Protein AF-A0A328PT20-F1 (afdb_monomer)

Solvent-accessible surface area (backbone atoms only — not comparable to full-atom values): 10442 Å² total; per-residue (Å²): 130,92,49,54,65,62,57,71,74,38,57,69,79,42,77,46,78,39,75,62,51,53,50,45,64,64,51,63,75,70,42,91,81,65,84,33,86,75,15,30,75,37,38,32,77,66,49,62,62,51,37,85,92,76,72,42,67,27,41,40,33,36,46,46,54,64,48,88,65,95,61,93,73,58,49,63,88,56,46,29,38,37,29,35,75,87,66,52,74,46,53,28,29,37,46,69,83,90,63,28,28,64,44,51,75,86,53,71,39,54,65,24,47,58,53,51,51,48,41,34,75,68,69,45,39,52,85,64,71,34,50,80,75,47,84,82,58,51,60,56,67,24,46,63,29,26,58,73,52,29,42,55,49,37,39,39,31,37,37,79,49,68,46,64,47,100,83,65,49,77,26,51,34,29,41,37,40,69,66,69,47,87,126

Radius of gyration: 16.91 Å; Cα contacts (8 Å, |Δi|>4): 337; chains: 1; bounding box: 42×35×52 Å

Structure (mmCIF, N/CA/C/O backbone):
data_AF-A0A328PT20-F1
#
_entry.id   AF-A0A328PT20-F1
#
loop_
_atom_site.group_PDB
_atom_site.id
_atom_site.type_symbol
_atom_site.label_atom_id
_atom_site.label_alt_id
_atom_site.label_comp_id
_atom_site.label_asym_id
_atom_site.label_entity_id
_atom_site.label_seq_id
_atom_site.pdbx_PDB_ins_code
_atom_site.Cartn_x
_atom_site.Cartn_y
_atom_site.Cartn_z
_atom_site.occupancy
_atom_site.B_iso_or_equiv
_atom_site.auth_seq_id
_atom_site.auth_comp_id
_atom_site.auth_asym_id
_atom_site.auth_atom_id
_atom_site.pdbx_PDB_model_num
ATOM 1 N N . MET A 1 1 ? -8.584 -12.814 19.812 1.00 73.81 1 MET A N 1
ATOM 2 C CA . MET A 1 1 ? -7.599 -12.057 19.007 1.00 73.81 1 MET A CA 1
ATOM 3 C C . MET A 1 1 ? -8.280 -11.790 17.682 1.00 73.81 1 MET A C 1
ATOM 5 O O . MET A 1 1 ? -8.924 -12.714 17.226 1.00 73.81 1 MET A O 1
ATOM 9 N N . LEU A 1 2 ? -8.223 -10.574 17.137 1.00 88.12 2 LEU A N 1
ATOM 10 C CA . LEU A 1 2 ? -8.849 -10.289 15.840 1.00 88.12 2 LEU A CA 1
ATOM 11 C C . LEU A 1 2 ? -8.072 -11.044 14.748 1.00 88.12 2 LEU A C 1
ATOM 13 O O . LEU A 1 2 ? -6.857 -10.833 14.663 1.00 88.12 2 LEU A O 1
ATOM 17 N N . THR A 1 3 ? -8.723 -11.933 13.999 1.00 94.69 3 THR A N 1
ATOM 18 C CA . THR A 1 3 ? -8.096 -12.689 12.897 1.00 94.69 3 THR A CA 1
ATOM 19 C C . THR A 1 3 ? -8.291 -11.992 11.547 1.00 94.69 3 THR A C 1
ATOM 21 O O . THR A 1 3 ? -8.911 -10.928 11.478 1.00 94.69 3 THR A O 1
ATOM 24 N N . VAL A 1 4 ? -7.713 -12.548 10.477 1.00 95.50 4 VAL A N 1
ATOM 25 C CA . VAL A 1 4 ? -7.958 -12.056 9.111 1.00 95.50 4 VAL A CA 1
ATOM 26 C C . VAL A 1 4 ? -9.390 -12.385 8.692 1.00 95.50 4 VAL A C 1
ATOM 28 O O . VAL A 1 4 ? -10.079 -11.506 8.191 1.00 95.50 4 VAL A O 1
ATOM 31 N N . GLU A 1 5 ? -9.882 -13.583 9.004 1.00 96.31 5 GLU A N 1
ATOM 32 C CA . GLU A 1 5 ? -11.254 -14.007 8.702 1.00 96.31 5 GLU A CA 1
ATOM 33 C C . GLU A 1 5 ? -12.281 -13.092 9.393 1.00 96.31 5 GLU A C 1
ATOM 35 O O . GLU A 1 5 ? -13.206 -12.592 8.754 1.00 96.31 5 GLU A O 1
ATOM 40 N N . ASP A 1 6 ? -12.050 -12.748 10.671 1.00 96.12 6 ASP A N 1
ATOM 41 C CA . ASP A 1 6 ? -12.874 -11.774 11.408 1.00 96.12 6 ASP A CA 1
ATOM 42 C C . A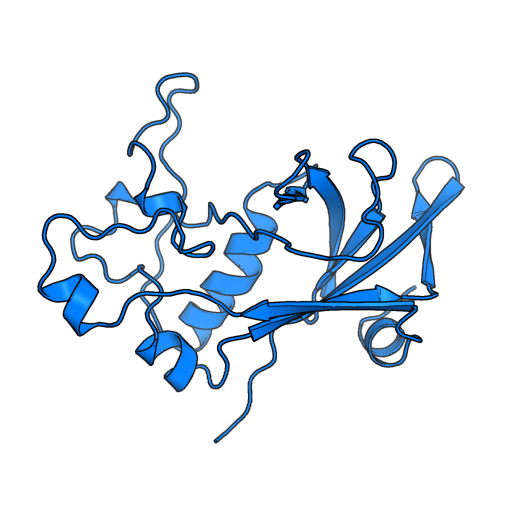SP A 1 6 ? -12.979 -10.422 10.680 1.00 96.12 6 ASP A C 1
ATOM 44 O O . ASP A 1 6 ? -13.977 -9.707 10.819 1.00 96.12 6 ASP A O 1
ATOM 48 N N . LEU A 1 7 ? -11.906 -10.022 9.989 1.00 97.38 7 LEU A N 1
ATOM 49 C CA . LEU A 1 7 ? -11.801 -8.759 9.269 1.00 97.38 7 LEU A CA 1
ATOM 50 C C . LEU A 1 7 ? -12.405 -8.841 7.876 1.00 97.38 7 LEU A C 1
ATOM 52 O O . LEU A 1 7 ? -13.010 -7.862 7.446 1.00 97.38 7 LEU A O 1
ATOM 56 N N . GLU A 1 8 ? -12.274 -9.968 7.186 1.00 95.94 8 GLU A N 1
ATOM 57 C CA . GLU A 1 8 ? -12.905 -10.232 5.893 1.00 95.94 8 GLU A CA 1
ATOM 58 C C . GLU A 1 8 ? -14.431 -10.230 6.022 1.00 95.94 8 GLU A C 1
ATOM 60 O O . GLU A 1 8 ? -15.099 -9.520 5.267 1.00 95.94 8 GLU A O 1
ATOM 65 N N . GLU A 1 9 ? -14.967 -10.878 7.058 1.00 96.62 9 GLU A N 1
ATOM 66 C CA . GLU A 1 9 ? -16.407 -10.949 7.348 1.00 96.62 9 GLU A CA 1
ATOM 67 C C . GLU A 1 9 ? -16.966 -9.685 8.024 1.00 96.62 9 GLU A C 1
ATOM 69 O O . GLU A 1 9 ? -18.182 -9.488 8.090 1.00 96.62 9 GLU A O 1
ATOM 74 N N . ALA A 1 10 ? -16.104 -8.800 8.538 1.00 97.56 10 ALA A N 1
ATOM 75 C CA . ALA A 1 10 ? -16.552 -7.573 9.188 1.00 97.56 10 ALA A CA 1
ATOM 76 C C . ALA A 1 10 ? -17.311 -6.650 8.225 1.00 97.56 10 ALA A C 1
ATOM 78 O O . ALA A 1 10 ? -16.889 -6.423 7.083 1.00 97.56 10 ALA A O 1
ATOM 79 N N . GLU A 1 11 ? -18.367 -6.030 8.755 1.00 97.88 11 GLU A N 1
ATOM 80 C CA . GLU A 1 11 ? -19.143 -4.990 8.083 1.00 97.88 11 GLU A CA 1
ATOM 81 C C . GLU A 1 11 ? -18.228 -3.872 7.567 1.00 97.88 11 GLU A C 1
ATOM 83 O O . GLU A 1 11 ? -17.395 -3.330 8.306 1.00 97.88 11 GLU A O 1
ATOM 88 N N . ALA A 1 12 ? -18.399 -3.527 6.291 1.00 97.31 12 ALA A N 1
ATOM 89 C CA . ALA A 1 12 ? -17.712 -2.417 5.654 1.00 97.31 12 ALA A CA 1
ATOM 90 C C . ALA A 1 12 ? -18.462 -1.112 5.944 1.00 97.31 12 ALA A C 1
ATOM 92 O O . ALA A 1 12 ? -19.479 -0.822 5.321 1.00 97.31 12 ALA A O 1
ATOM 93 N N . LEU A 1 13 ? -17.934 -0.300 6.859 1.00 97.00 13 LEU A N 1
ATOM 94 C CA . LEU A 1 13 ? -18.456 1.049 7.103 1.00 97.00 13 LEU A CA 1
ATOM 95 C C . LEU A 1 13 ? -18.085 2.012 5.967 1.00 97.00 13 LEU A C 1
ATOM 97 O O . LEU A 1 13 ? -18.760 3.012 5.746 1.00 97.00 13 LEU A O 1
ATOM 101 N N . GLN A 1 14 ? -16.976 1.728 5.285 1.00 95.75 14 GLN A N 1
ATOM 102 C CA . GLN A 1 14 ? -16.481 2.451 4.119 1.00 95.75 14 GLN A CA 1
ATOM 103 C C . GLN A 1 14 ? -15.517 1.539 3.358 1.00 95.75 14 GLN A C 1
ATOM 105 O O . GLN A 1 14 ? -14.698 0.858 3.979 1.00 95.75 14 GLN A O 1
ATOM 110 N N . THR A 1 15 ? -15.561 1.579 2.028 1.00 95.94 15 THR A N 1
ATOM 111 C CA . THR A 1 15 ? -14.573 0.920 1.168 1.00 95.94 15 THR A CA 1
ATOM 112 C C . THR A 1 15 ? -13.930 1.946 0.254 1.00 95.94 15 THR A C 1
ATOM 114 O O . THR A 1 15 ? -14.608 2.724 -0.410 1.00 95.94 15 THR A O 1
ATOM 117 N N . ILE A 1 16 ? -12.607 1.927 0.220 1.00 95.69 16 ILE A N 1
ATOM 118 C CA . ILE A 1 16 ? -11.784 2.734 -0.666 1.00 95.69 16 ILE A CA 1
ATOM 119 C C . ILE A 1 16 ? -11.186 1.790 -1.696 1.00 95.69 16 ILE A C 1
ATOM 121 O O . ILE A 1 16 ? -10.561 0.792 -1.336 1.00 95.69 16 ILE A O 1
ATOM 125 N N . VAL A 1 17 ? -11.375 2.128 -2.965 1.00 95.25 17 VAL A N 1
ATOM 126 C CA . VAL A 1 17 ? -10.829 1.393 -4.104 1.00 95.25 17 VAL A CA 1
ATOM 127 C C . VAL A 1 17 ? -9.652 2.187 -4.651 1.00 95.25 17 VAL A C 1
ATOM 129 O O . VAL A 1 17 ? -9.795 3.375 -4.941 1.00 95.25 17 VAL A O 1
ATOM 132 N N . LEU A 1 18 ? -8.491 1.548 -4.760 1.00 95.19 18 LEU A N 1
ATOM 133 C CA . LEU A 1 18 ? -7.244 2.148 -5.225 1.00 95.19 18 LEU A CA 1
ATOM 134 C C . LEU A 1 18 ? -6.754 1.415 -6.480 1.00 95.19 18 LEU A C 1
ATOM 136 O O . LEU A 1 18 ? -6.016 0.434 -6.357 1.00 95.19 18 LEU A O 1
ATOM 140 N N . PRO A 1 19 ? -7.141 1.884 -7.678 1.00 95.44 19 PRO A N 1
ATOM 141 C CA . PRO A 1 19 ? -6.560 1.399 -8.922 1.00 95.44 19 PRO A CA 1
ATOM 142 C C . PRO A 1 19 ? -5.061 1.717 -8.971 1.00 95.44 19 PRO A C 1
ATOM 144 O O . PRO A 1 19 ? -4.640 2.850 -8.711 1.00 95.44 19 PRO A O 1
ATOM 147 N N . LEU A 1 20 ? -4.245 0.728 -9.317 1.00 95.94 20 LEU A N 1
ATOM 148 C CA . LEU A 1 20 ? -2.798 0.851 -9.400 1.00 95.94 20 LEU A CA 1
ATOM 149 C C . LEU A 1 20 ? -2.400 1.389 -10.772 1.00 95.94 20 LEU A C 1
ATOM 151 O O . LEU A 1 20 ? -2.335 0.676 -11.768 1.00 95.94 20 LEU A O 1
ATOM 155 N N . ILE A 1 21 ? -2.077 2.678 -10.816 1.00 95.56 21 ILE A N 1
ATOM 156 C CA . ILE A 1 21 ? -1.577 3.313 -12.035 1.00 95.56 21 ILE A CA 1
ATOM 157 C C . ILE A 1 21 ? -0.100 2.948 -12.214 1.00 95.56 21 ILE A C 1
ATOM 159 O O . ILE A 1 21 ? 0.763 3.346 -11.424 1.00 95.56 21 ILE A O 1
ATOM 163 N N . VAL A 1 22 ? 0.203 2.197 -13.269 1.00 97.25 22 VAL A N 1
ATOM 164 C CA . VAL A 1 22 ? 1.550 1.709 -13.596 1.00 97.25 22 VAL A CA 1
ATOM 165 C C . VAL A 1 22 ? 1.826 1.815 -15.102 1.00 97.25 22 VAL A C 1
ATOM 167 O O . VAL A 1 22 ? 0.875 1.823 -15.893 1.00 97.25 22 VAL A O 1
ATOM 170 N N . PRO A 1 23 ? 3.102 1.938 -15.513 1.00 97.69 23 PRO A N 1
ATOM 171 C CA . PRO A 1 23 ? 3.471 1.947 -16.926 1.00 97.69 23 PRO A CA 1
ATOM 172 C C . PRO A 1 23 ? 3.308 0.566 -17.576 1.00 97.69 23 PRO A C 1
ATOM 174 O O . PRO A 1 23 ? 3.215 -0.444 -16.882 1.00 97.69 23 PRO A O 1
ATOM 177 N N . THR A 1 24 ? 3.337 0.500 -18.903 1.00 97.44 24 THR A N 1
ATOM 178 C CA . THR A 1 24 ? 3.551 -0.764 -19.632 1.00 97.44 24 THR A CA 1
ATOM 179 C C . THR A 1 24 ? 5.031 -1.149 -19.653 1.00 97.44 24 THR A C 1
ATOM 181 O O . THR A 1 24 ? 5.917 -0.310 -19.448 1.00 97.44 24 THR A O 1
ATOM 184 N N . VAL A 1 25 ? 5.329 -2.413 -19.960 1.00 96.56 25 VAL A N 1
ATOM 185 C CA . VAL A 1 25 ? 6.702 -2.867 -20.240 1.00 96.56 25 VAL A CA 1
ATOM 186 C C . VAL A 1 25 ? 7.309 -2.059 -21.389 1.00 96.56 25 VAL A C 1
ATOM 188 O O . VAL A 1 25 ? 8.459 -1.625 -21.300 1.00 96.56 25 VAL A O 1
ATOM 191 N N . GLU A 1 26 ? 6.539 -1.786 -22.444 1.00 96.56 26 GLU A N 1
ATOM 192 C CA . GLU A 1 26 ? 6.999 -0.975 -23.576 1.00 96.56 26 GLU A CA 1
ATOM 193 C C . GLU A 1 26 ? 7.402 0.443 -23.142 1.00 96.56 26 GLU A C 1
ATOM 195 O O . GLU A 1 26 ? 8.481 0.915 -23.510 1.00 96.56 26 GLU A O 1
ATOM 200 N N . GLU A 1 27 ? 6.595 1.113 -22.314 1.00 96.44 27 GLU A N 1
ATOM 201 C CA . GLU A 1 27 ? 6.912 2.442 -21.781 1.00 96.44 27 GLU A CA 1
ATOM 202 C C . GLU A 1 27 ? 8.204 2.418 -20.951 1.00 96.44 27 GLU A C 1
ATOM 204 O O . GLU A 1 27 ? 9.039 3.320 -21.076 1.00 96.44 27 GLU A O 1
ATOM 209 N N . VAL A 1 28 ? 8.417 1.370 -20.146 1.00 95.88 28 VAL A N 1
ATOM 210 C CA . VAL A 1 28 ? 9.652 1.185 -19.366 1.00 95.88 28 VAL A CA 1
ATOM 211 C C . VAL A 1 28 ? 10.877 1.004 -20.266 1.00 95.88 28 VAL A C 1
ATOM 213 O O . VAL A 1 28 ? 11.919 1.604 -19.990 1.00 95.88 28 VAL A O 1
ATOM 216 N N . LEU A 1 29 ? 10.767 0.225 -21.343 1.00 93.00 29 LEU A N 1
ATOM 217 C CA . LEU A 1 29 ? 11.889 -0.077 -22.238 1.00 93.00 29 LEU A CA 1
ATOM 218 C C . LEU A 1 29 ? 12.246 1.085 -23.174 1.00 93.00 29 LEU A C 1
ATOM 220 O O . LEU A 1 29 ? 13.420 1.297 -23.483 1.00 93.00 29 LEU A O 1
ATOM 224 N N . THR A 1 30 ? 11.249 1.841 -23.629 1.00 93.25 30 THR A N 1
ATOM 225 C CA . THR A 1 30 ? 11.422 2.860 -24.678 1.00 93.25 30 THR A CA 1
ATOM 226 C C . THR A 1 30 ? 11.636 4.269 -24.123 1.00 93.25 30 THR A C 1
ATOM 228 O O . THR A 1 30 ? 12.337 5.082 -24.735 1.00 93.25 30 THR A O 1
ATOM 231 N N . SER A 1 31 ? 11.090 4.578 -22.942 1.00 90.81 31 SER A N 1
ATOM 232 C CA . SER A 1 31 ? 11.141 5.931 -22.382 1.00 90.81 31 SER A CA 1
ATOM 233 C C . SER A 1 31 ? 12.377 6.147 -21.516 1.00 90.81 31 SER A C 1
ATOM 235 O O . SER A 1 31 ? 12.467 5.645 -20.392 1.00 90.81 31 SER A O 1
ATOM 237 N N . LYS A 1 32 ? 13.304 6.988 -21.998 1.00 83.12 32 LYS A N 1
ATOM 238 C CA . LYS A 1 32 ? 14.469 7.453 -21.217 1.00 83.12 32 LYS A CA 1
ATOM 239 C C . LYS A 1 32 ? 14.067 8.264 -19.979 1.00 83.12 32 LYS A C 1
ATOM 241 O O . LYS A 1 32 ? 14.705 8.135 -18.943 1.00 83.12 32 LYS A O 1
ATOM 246 N N . ASN A 1 33 ? 13.004 9.065 -20.095 1.00 86.31 33 ASN A N 1
ATOM 247 C CA . ASN A 1 33 ? 12.489 9.945 -19.041 1.00 86.31 33 ASN A CA 1
ATOM 248 C C . ASN A 1 33 ? 11.047 9.561 -18.684 1.00 86.31 33 ASN A C 1
ATOM 250 O O . ASN A 1 33 ? 10.125 10.349 -18.879 1.00 86.31 33 ASN A O 1
ATOM 254 N N . LEU A 1 34 ? 10.841 8.323 -18.232 1.00 91.50 34 LEU A N 1
ATOM 255 C CA . LEU A 1 34 ? 9.514 7.864 -17.826 1.00 91.50 34 LEU A CA 1
ATOM 256 C C . LEU A 1 34 ? 9.044 8.626 -16.577 1.00 91.50 34 LEU A C 1
ATOM 258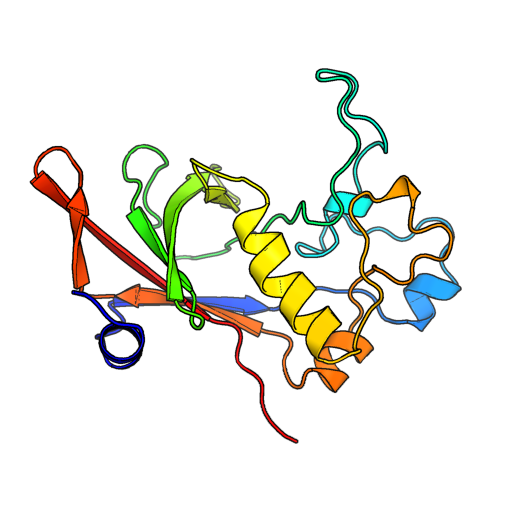 O O . LEU A 1 34 ? 9.705 8.578 -15.539 1.00 91.50 34 LEU A O 1
ATOM 262 N N . ASP A 1 35 ? 7.897 9.297 -16.668 1.00 91.00 35 ASP A N 1
ATOM 263 C CA . ASP A 1 35 ? 7.274 9.954 -15.520 1.00 91.00 35 ASP A CA 1
ATOM 264 C C . ASP A 1 35 ? 6.518 8.930 -14.662 1.00 91.00 35 ASP A C 1
ATOM 266 O O . ASP A 1 35 ? 5.464 8.423 -15.040 1.00 91.00 35 ASP A O 1
ATOM 270 N N . LEU A 1 36 ? 7.059 8.646 -13.478 1.00 93.38 36 LEU A N 1
ATOM 271 C CA . LEU A 1 36 ? 6.469 7.746 -12.485 1.00 93.38 36 LEU A CA 1
ATOM 272 C C . LEU A 1 36 ? 5.857 8.511 -11.304 1.00 93.38 36 LEU A C 1
ATOM 274 O O . LEU A 1 36 ? 5.564 7.925 -10.263 1.00 93.38 36 LEU A O 1
ATOM 278 N N . SER A 1 37 ? 5.660 9.828 -11.424 1.00 86.38 37 SER A N 1
ATOM 279 C CA . SER A 1 37 ? 5.144 10.674 -10.338 1.00 86.38 37 SER A CA 1
ATOM 280 C C . SER A 1 37 ? 3.725 10.312 -9.889 1.00 86.38 37 SER A C 1
ATOM 282 O O . SER A 1 37 ? 3.363 10.581 -8.744 1.00 86.38 37 SER A O 1
ATOM 284 N N . LYS A 1 38 ? 2.943 9.684 -10.775 1.00 87.56 38 LYS A N 1
ATOM 285 C CA . LYS A 1 38 ? 1.576 9.204 -10.517 1.00 87.56 38 LYS A CA 1
ATOM 286 C C . LYS A 1 38 ? 1.495 7.709 -10.211 1.00 87.56 38 LYS A C 1
ATOM 288 O O . LYS A 1 38 ? 0.403 7.205 -9.978 1.00 87.56 38 LYS A O 1
ATOM 293 N N . SER A 1 39 ? 2.621 6.999 -10.258 1.00 94.62 39 SER A N 1
ATOM 294 C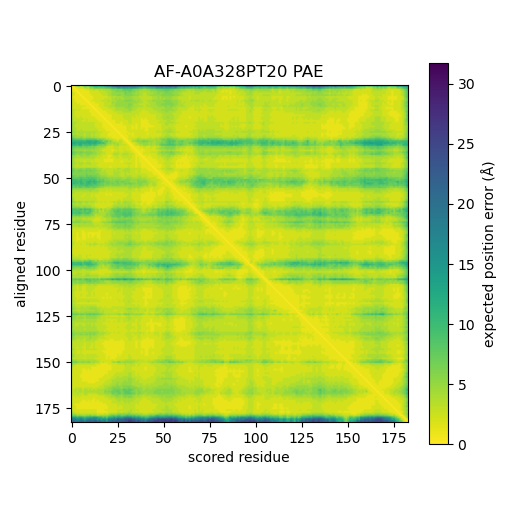 CA . SER A 1 39 ? 2.646 5.564 -10.013 1.00 94.62 39 SER A CA 1
ATOM 295 C C . SER A 1 39 ? 3.004 5.292 -8.559 1.00 94.62 39 SER A C 1
ATOM 297 O O . SER A 1 39 ? 4.174 5.283 -8.176 1.00 94.62 39 SER A O 1
ATOM 299 N N . ASP A 1 40 ? 1.978 5.079 -7.737 1.00 95.12 40 ASP A N 1
ATOM 300 C CA . ASP A 1 40 ? 2.118 4.949 -6.285 1.00 95.12 40 ASP A CA 1
ATOM 301 C C . ASP A 1 40 ? 3.090 3.827 -5.879 1.00 95.12 40 ASP A C 1
ATOM 303 O O . ASP A 1 40 ? 3.879 4.004 -4.946 1.00 95.12 40 ASP A O 1
ATOM 307 N N . LEU A 1 41 ? 3.092 2.697 -6.601 1.00 96.88 41 LEU A N 1
ATOM 308 C CA . LEU A 1 41 ? 4.005 1.571 -6.349 1.00 96.88 41 LEU A CA 1
ATOM 309 C C . LEU A 1 41 ? 5.435 1.823 -6.838 1.00 96.88 41 LEU A C 1
ATOM 311 O O . LEU A 1 41 ? 6.386 1.236 -6.317 1.00 96.88 41 LEU A O 1
ATOM 315 N N . ASN A 1 42 ? 5.602 2.714 -7.813 1.00 97.62 42 ASN A N 1
ATOM 316 C CA . ASN A 1 42 ? 6.894 3.059 -8.398 1.00 97.62 42 ASN A CA 1
ATOM 317 C C . ASN A 1 42 ? 7.443 4.395 -7.879 1.00 97.62 42 ASN A C 1
ATOM 319 O O . ASN A 1 42 ? 8.447 4.893 -8.386 1.00 97.62 42 ASN A O 1
ATOM 323 N N . ALA A 1 43 ? 6.839 4.959 -6.829 1.00 95.00 43 ALA A N 1
ATOM 324 C CA . ALA A 1 43 ? 7.226 6.245 -6.259 1.00 95.00 43 ALA A CA 1
ATOM 325 C C . ALA A 1 43 ? 8.703 6.314 -5.815 1.00 95.00 43 ALA A C 1
ATOM 327 O O . ALA A 1 43 ? 9.270 7.407 -5.744 1.00 95.00 43 ALA A O 1
ATOM 328 N N . CYS A 1 44 ? 9.333 5.170 -5.530 1.00 95.25 44 CYS A N 1
ATOM 329 C CA . CYS A 1 44 ? 10.760 5.056 -5.238 1.00 95.25 44 CYS A CA 1
ATOM 330 C C . CYS A 1 44 ? 11.658 5.504 -6.403 1.00 95.25 44 CYS A C 1
ATOM 332 O O . CYS A 1 44 ? 12.719 6.066 -6.153 1.00 95.25 44 CYS A O 1
ATOM 334 N N . TYR A 1 45 ? 11.236 5.307 -7.655 1.00 95.12 45 TYR A N 1
ATOM 335 C CA . TYR A 1 45 ? 12.015 5.662 -8.848 1.00 95.12 45 TYR A CA 1
ATOM 336 C C . TYR A 1 45 ? 11.942 7.157 -9.196 1.00 95.12 45 TYR A C 1
ATOM 338 O O . TYR A 1 45 ? 12.764 7.654 -9.959 1.00 95.12 45 TYR A O 1
ATOM 346 N N . SER A 1 46 ? 10.995 7.889 -8.605 1.00 92.12 46 SER A N 1
ATOM 347 C CA . SER A 1 46 ? 10.811 9.335 -8.805 1.00 92.12 46 SER A CA 1
ATOM 348 C C . SER A 1 46 ? 11.611 10.192 -7.811 1.00 92.12 46 SER A C 1
ATOM 350 O O . SER A 1 46 ? 11.431 11.409 -7.752 1.00 92.12 46 SER A O 1
ATOM 352 N N . LYS A 1 47 ? 12.451 9.571 -6.974 1.00 90.88 47 LYS A N 1
ATOM 353 C CA . LYS A 1 47 ? 13.235 10.225 -5.917 1.00 90.88 47 LYS A CA 1
ATOM 354 C C . LYS A 1 47 ? 14.739 10.094 -6.195 1.00 90.88 47 LYS A C 1
ATOM 356 O O . LYS A 1 47 ? 15.149 9.150 -6.868 1.00 90.88 47 LYS A O 1
ATOM 361 N N . PRO A 1 48 ? 15.581 11.000 -5.660 1.00 92.62 48 PRO A N 1
ATOM 362 C CA . PRO A 1 48 ? 17.032 10.847 -5.731 1.00 92.62 48 PRO A CA 1
ATOM 363 C C . PRO A 1 48 ? 17.496 9.513 -5.132 1.00 92.62 48 PRO A C 1
ATOM 365 O O . PRO A 1 48 ? 16.977 9.096 -4.098 1.00 92.62 48 PRO A O 1
ATOM 368 N N . LEU A 1 49 ? 18.509 8.879 -5.739 1.00 93.88 49 LEU A N 1
ATOM 369 C CA . LEU A 1 49 ? 19.055 7.584 -5.292 1.00 93.88 49 LEU A CA 1
ATOM 370 C C . LEU A 1 49 ? 19.576 7.611 -3.851 1.00 93.88 49 LEU A C 1
ATOM 372 O O . LEU A 1 49 ? 19.558 6.593 -3.165 1.00 93.88 49 LEU A O 1
ATOM 376 N N . ILE A 1 50 ? 20.039 8.776 -3.404 1.00 94.38 50 ILE A N 1
ATOM 377 C CA . ILE A 1 50 ? 20.447 9.035 -2.030 1.00 94.38 50 ILE A CA 1
ATOM 378 C C . ILE A 1 50 ? 19.622 10.212 -1.533 1.00 94.38 50 ILE A C 1
ATOM 380 O O . ILE A 1 50 ? 19.584 11.278 -2.146 1.00 94.38 50 ILE A O 1
ATOM 384 N N . ASN A 1 51 ? 18.966 10.030 -0.394 1.00 89.81 51 ASN A N 1
ATOM 385 C CA . ASN A 1 51 ? 18.262 11.106 0.269 1.00 89.81 51 ASN A CA 1
ATOM 386 C C . ASN A 1 51 ? 19.277 12.090 0.869 1.00 89.81 51 ASN A C 1
ATOM 388 O O . ASN A 1 51 ? 19.865 11.812 1.912 1.00 89.81 51 ASN A O 1
ATOM 392 N N . GLU A 1 52 ? 19.429 13.260 0.250 1.00 90.19 52 GLU A N 1
ATOM 393 C CA . GLU A 1 52 ? 20.418 14.282 0.631 1.00 90.19 52 GLU A CA 1
ATOM 394 C C . GLU A 1 52 ? 20.367 14.684 2.114 1.00 90.19 52 GLU A C 1
ATOM 396 O O . GLU A 1 52 ? 21.391 14.990 2.714 1.00 90.19 52 GLU A O 1
ATOM 401 N N . LYS A 1 53 ? 19.181 14.655 2.737 1.00 89.31 53 LYS A N 1
ATOM 402 C CA . LYS A 1 53 ? 19.005 15.066 4.140 1.00 89.31 53 LYS A CA 1
ATOM 403 C C . LYS A 1 53 ? 19.428 13.999 5.141 1.00 89.31 53 LYS A C 1
ATOM 405 O O . LYS A 1 53 ? 19.762 14.328 6.272 1.00 89.31 53 LYS A O 1
ATOM 410 N N . THR A 1 54 ? 19.322 12.727 4.771 1.00 90.25 54 THR A N 1
ATOM 411 C CA . THR A 1 54 ? 19.537 11.602 5.698 1.00 90.25 54 THR A CA 1
ATOM 412 C C . THR A 1 54 ? 20.740 10.742 5.333 1.00 90.25 54 THR A C 1
ATOM 414 O O . THR A 1 54 ? 21.124 9.894 6.131 1.00 90.25 54 THR A O 1
ATOM 417 N N . GLY A 1 55 ? 21.302 10.918 4.133 1.00 93.56 55 GLY A N 1
ATOM 418 C CA . GLY A 1 55 ? 22.362 10.077 3.576 1.00 93.56 55 GLY A CA 1
ATOM 419 C C . GLY A 1 55 ? 21.920 8.650 3.239 1.00 93.56 55 GLY A C 1
ATOM 420 O O . GLY A 1 55 ? 22.751 7.834 2.859 1.00 93.56 55 GLY A O 1
ATOM 421 N N . LYS A 1 56 ? 20.631 8.319 3.392 1.00 93.50 56 LYS A N 1
ATOM 422 C CA . LYS A 1 56 ? 20.115 6.964 3.170 1.00 93.50 56 LYS A CA 1
ATOM 423 C C . LYS A 1 56 ? 19.824 6.717 1.698 1.00 93.50 56 LYS A C 1
ATOM 425 O O . LYS A 1 56 ? 19.268 7.584 1.023 1.00 93.50 56 LYS A O 1
ATOM 430 N N . GLU A 1 57 ? 20.136 5.512 1.242 1.00 96.12 57 GLU A N 1
ATOM 431 C CA . GLU A 1 57 ? 19.766 5.039 -0.088 1.00 96.12 57 GLU A CA 1
ATOM 432 C C . GLU A 1 57 ? 18.245 4.946 -0.247 1.00 96.12 57 GLU A C 1
ATOM 434 O O . GLU A 1 57 ? 17.495 4.674 0.701 1.00 96.12 57 GLU A O 1
ATOM 439 N N . GLN A 1 58 ? 17.785 5.189 -1.470 1.00 95.94 58 GLN A N 1
ATOM 440 C CA . GLN A 1 58 ? 16.379 5.141 -1.821 1.00 95.94 58 GLN A CA 1
ATOM 441 C C . GLN A 1 58 ? 15.903 3.688 -1.848 1.00 95.94 58 GLN A C 1
ATOM 443 O O . GLN A 1 58 ? 16.200 2.925 -2.767 1.00 95.94 58 GLN A O 1
ATOM 448 N N . SER A 1 59 ? 15.140 3.318 -0.821 1.00 97.00 59 SER A N 1
ATOM 449 C CA . SER A 1 59 ? 14.513 2.001 -0.703 1.00 97.00 59 SER A CA 1
ATOM 450 C C . SER A 1 59 ? 13.607 1.722 -1.899 1.00 97.00 59 SER A C 1
ATOM 452 O O . SER A 1 59 ? 12.765 2.556 -2.246 1.00 97.00 59 SER A O 1
ATOM 454 N N . TRP A 1 60 ? 13.709 0.517 -2.458 1.00 97.62 60 TRP A N 1
ATOM 455 C CA . TRP A 1 60 ? 12.798 0.038 -3.500 1.00 97.62 60 TRP A CA 1
ATOM 456 C C . TRP A 1 60 ? 11.366 -0.164 -2.974 1.00 97.62 60 TRP A C 1
ATOM 458 O O . TRP A 1 60 ? 10.396 0.070 -3.689 1.00 97.62 60 TRP A O 1
ATOM 468 N N . TYR A 1 61 ? 11.206 -0.486 -1.687 1.00 97.56 61 TYR A N 1
ATOM 469 C CA . TYR A 1 61 ? 9.898 -0.600 -1.019 1.00 97.56 61 TYR A CA 1
ATOM 470 C C . TYR A 1 61 ? 9.225 0.742 -0.671 1.00 97.56 61 TYR A C 1
ATOM 472 O O . TYR A 1 61 ? 8.222 0.760 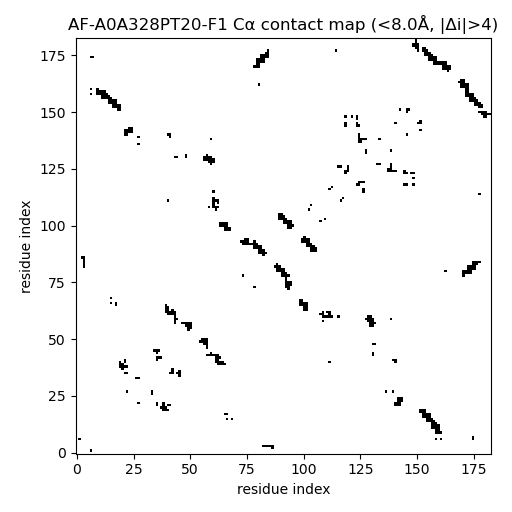0.038 1.00 97.56 61 TYR A O 1
ATOM 480 N N . ASP A 1 62 ? 9.782 1.881 -1.089 1.00 95.31 62 ASP A N 1
ATOM 481 C CA . ASP A 1 62 ? 9.170 3.188 -0.829 1.00 95.31 62 ASP A CA 1
ATOM 482 C C . ASP A 1 62 ? 8.031 3.452 -1.826 1.00 95.31 62 ASP A C 1
ATOM 484 O O . ASP A 1 62 ? 8.258 3.847 -2.970 1.00 95.31 62 ASP A O 1
ATOM 488 N N . VAL A 1 63 ? 6.802 3.215 -1.372 1.00 95.88 63 VAL A N 1
ATOM 489 C CA . VAL A 1 63 ? 5.558 3.420 -2.125 1.00 95.88 63 VAL A CA 1
ATOM 490 C C . VAL A 1 63 ? 4.768 4.593 -1.544 1.00 95.88 63 VAL A C 1
ATOM 492 O O . VAL A 1 63 ? 4.973 4.995 -0.397 1.00 95.88 63 VAL A O 1
ATOM 495 N N . GLN A 1 64 ? 3.846 5.158 -2.317 1.00 94.12 64 GLN A N 1
ATOM 496 C CA . GLN A 1 64 ? 3.006 6.273 -1.877 1.00 94.12 64 GLN A CA 1
ATOM 497 C C . GLN A 1 64 ? 1.541 6.023 -2.211 1.00 94.12 64 GLN A C 1
ATOM 499 O O . GLN A 1 64 ? 1.025 6.690 -3.089 1.00 94.12 64 GLN A O 1
ATOM 504 N N . LEU A 1 65 ? 0.863 5.116 -1.499 1.00 94.69 65 LEU A N 1
ATOM 505 C CA . LEU A 1 65 ? -0.567 4.877 -1.730 1.00 94.69 65 LEU A CA 1
ATOM 506 C C . LEU A 1 65 ? -1.379 6.153 -1.485 1.00 94.69 65 LEU A C 1
ATOM 508 O O . LEU A 1 65 ? -1.576 6.589 -0.341 1.00 94.69 65 LEU A O 1
ATOM 512 N N . THR A 1 66 ? -1.811 6.754 -2.583 1.00 92.69 66 THR A N 1
ATOM 513 C CA . THR A 1 66 ? -2.587 7.974 -2.641 1.00 92.69 66 THR A CA 1
ATOM 514 C C . THR A 1 66 ? -4.055 7.602 -2.605 1.00 92.69 66 THR A C 1
ATOM 516 O O . THR A 1 66 ? -4.538 6.803 -3.394 1.00 92.69 66 THR A O 1
ATOM 519 N N . VAL A 1 67 ? -4.773 8.192 -1.662 1.00 90.31 67 VAL A N 1
ATOM 520 C CA . VAL A 1 67 ? -6.181 7.923 -1.429 1.00 90.31 67 VAL A CA 1
ATOM 521 C C . VAL A 1 67 ? -6.988 9.137 -1.845 1.00 90.31 67 VAL A C 1
ATOM 523 O O . VAL A 1 67 ? -6.863 10.211 -1.246 1.00 90.31 67 VAL A O 1
ATOM 526 N N . ASP A 1 68 ? -7.829 8.937 -2.853 1.00 82.88 68 ASP A N 1
ATOM 527 C CA . ASP A 1 68 ? -8.877 9.871 -3.239 1.00 82.88 68 ASP A CA 1
ATOM 528 C C . ASP A 1 68 ? -10.224 9.316 -2.764 1.00 82.88 68 ASP A C 1
ATOM 530 O O . ASP A 1 68 ? -10.754 8.350 -3.307 1.00 82.88 68 ASP A O 1
ATOM 534 N N . SER A 1 69 ? -10.740 9.883 -1.676 1.00 83.06 69 SER A N 1
ATOM 535 C CA . SER A 1 69 ? -12.019 9.501 -1.080 1.00 83.06 69 SER A CA 1
ATOM 536 C C . SER A 1 69 ? -12.849 10.755 -0.878 1.00 83.06 69 SER A C 1
ATOM 538 O O . SER A 1 69 ? -12.375 11.733 -0.296 1.00 83.06 69 SER A O 1
ATOM 540 N N . LYS A 1 70 ? -14.108 10.706 -1.322 1.00 82.62 70 LYS A N 1
ATOM 541 C CA . LYS A 1 70 ? -15.097 11.758 -1.044 1.00 82.62 70 LYS A CA 1
ATOM 542 C C . LYS A 1 70 ? -15.585 11.710 0.403 1.00 82.62 70 LYS A C 1
ATOM 544 O O . LYS A 1 70 ? -15.976 12.739 0.948 1.00 82.62 70 LYS A O 1
ATOM 549 N N . ASP A 1 71 ? -15.528 10.531 1.013 1.00 86.38 71 ASP A N 1
ATOM 550 C CA . ASP A 1 71 ? -15.901 10.324 2.405 1.00 86.38 71 ASP A CA 1
ATOM 551 C C . ASP A 1 71 ? -14.805 10.803 3.355 1.00 86.38 71 ASP A C 1
ATOM 553 O O . ASP A 1 71 ? -13.627 10.918 2.996 1.00 86.38 71 ASP A O 1
ATOM 557 N N . TYR A 1 72 ? -15.202 11.044 4.603 1.00 88.44 72 TYR A N 1
ATOM 558 C CA . TYR A 1 72 ? -14.298 11.456 5.665 1.00 88.44 72 TYR A CA 1
ATOM 559 C C . TYR A 1 72 ? -13.159 10.444 5.865 1.00 88.44 72 TYR A C 1
ATOM 561 O O . TYR A 1 72 ? -13.387 9.253 6.064 1.00 88.44 72 TYR A O 1
ATOM 569 N N . LEU A 1 73 ? -11.924 10.951 5.898 1.00 92.56 73 LEU A N 1
ATOM 570 C CA . LEU A 1 73 ? -10.740 10.187 6.282 1.00 92.56 73 LEU A CA 1
ATOM 571 C C . LEU A 1 73 ? -10.157 10.744 7.584 1.00 92.56 73 LEU A C 1
ATOM 573 O O . LEU A 1 73 ? -9.944 11.963 7.667 1.00 92.56 73 LEU A O 1
ATOM 577 N N . PRO A 1 74 ? -9.841 9.880 8.571 1.00 92.25 74 PRO A N 1
ATOM 578 C CA . PRO A 1 74 ? -9.317 10.321 9.854 1.00 92.25 74 PRO A CA 1
ATOM 579 C C . PRO A 1 74 ? -8.019 11.109 9.696 1.00 92.25 74 PRO A C 1
ATOM 581 O O . PRO A 1 74 ? -7.187 10.850 8.818 1.00 92.25 74 PRO A O 1
ATOM 584 N N . SER A 1 75 ? -7.841 12.108 10.558 1.00 90.25 75 SER A N 1
ATOM 585 C CA . SER A 1 75 ? -6.615 12.897 10.576 1.00 90.25 75 SER A CA 1
ATOM 586 C C . SER A 1 75 ? -5.433 12.079 11.106 1.00 90.25 75 SER A C 1
ATOM 588 O O . SER A 1 75 ? -5.591 11.035 11.732 1.00 90.25 75 SER A O 1
ATOM 590 N N . ARG A 1 76 ? -4.207 12.597 10.957 1.00 92.50 76 ARG A N 1
ATOM 591 C CA . ARG A 1 76 ? -3.010 11.957 11.532 1.00 92.50 76 ARG A CA 1
ATOM 592 C C . ARG A 1 76 ? -3.099 11.714 13.049 1.00 92.50 76 ARG A C 1
ATOM 594 O O . ARG A 1 76 ? -2.448 10.802 13.549 1.00 92.50 76 ARG A O 1
ATOM 601 N N . LYS A 1 77 ? -3.858 12.539 13.782 1.00 92.00 77 LYS A N 1
ATOM 602 C CA . LYS A 1 77 ? -4.054 12.388 15.236 1.00 92.00 77 LYS A CA 1
ATOM 603 C C . LYS A 1 77 ? -4.991 11.224 15.570 1.00 92.00 77 LYS A C 1
ATOM 605 O O . LYS A 1 77 ? -4.853 10.615 16.625 1.00 92.00 77 LYS A O 1
ATOM 610 N N . GLU A 1 78 ? -5.896 10.905 14.654 1.00 94.00 78 GLU A N 1
ATOM 611 C CA . GLU A 1 78 ? -6.854 9.801 14.723 1.00 94.00 78 GLU A CA 1
ATOM 612 C C . GLU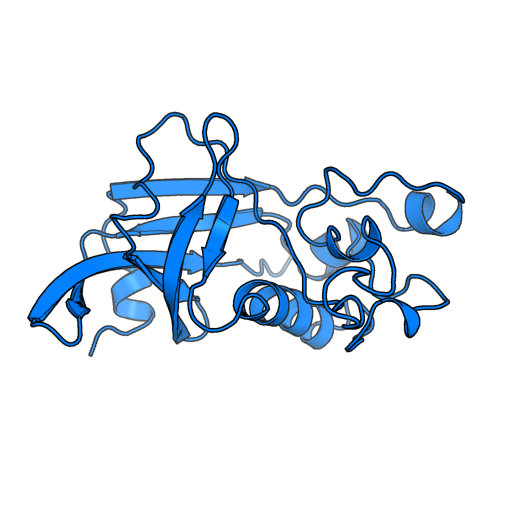 A 1 78 ? -6.266 8.578 14.016 1.00 94.00 78 GLU A C 1
ATOM 614 O O . GLU A 1 78 ? -6.842 8.017 13.087 1.00 94.00 78 GLU A O 1
ATOM 619 N N . TRP A 1 79 ? -5.056 8.195 14.423 1.00 97.38 79 TRP A N 1
ATOM 620 C CA . TRP A 1 79 ? -4.422 6.992 13.904 1.00 97.38 79 TRP A CA 1
ATOM 621 C C . TRP A 1 79 ? -5.276 5.754 14.213 1.00 97.38 79 TRP A C 1
ATOM 623 O O . TRP A 1 79 ? -6.007 5.707 15.208 1.00 97.38 79 TRP A O 1
ATOM 633 N N . PHE A 1 80 ? -5.140 4.742 13.367 1.00 97.62 80 PHE A N 1
ATOM 634 C CA . PHE A 1 80 ? -5.892 3.493 13.428 1.00 97.62 80 PHE A CA 1
ATOM 635 C C . PHE A 1 80 ? -4.960 2.296 13.210 1.00 97.62 80 PHE A C 1
ATOM 637 O O . PHE A 1 80 ? -3.803 2.459 12.808 1.00 97.62 80 PHE A O 1
ATOM 644 N N . TYR A 1 81 ? -5.445 1.090 13.493 1.00 97.81 81 TYR A N 1
ATOM 645 C CA . TYR A 1 81 ? -4.735 -0.128 13.117 1.00 97.81 81 TYR A CA 1
ATOM 646 C C . TYR A 1 81 ? -5.062 -0.483 11.672 1.00 97.81 81 TYR A C 1
ATOM 648 O O . TYR A 1 81 ? -6.230 -0.539 11.309 1.00 97.81 81 TYR A O 1
ATOM 656 N N . MET A 1 82 ? -4.041 -0.742 10.864 1.00 97.69 82 MET A N 1
ATOM 657 C CA . MET A 1 82 ? -4.190 -1.324 9.537 1.00 97.69 82 MET A CA 1
ATOM 658 C C . MET A 1 82 ? -3.787 -2.791 9.599 1.00 97.69 82 MET A C 1
ATOM 660 O O . MET A 1 82 ? -2.693 -3.104 10.075 1.00 97.69 82 MET A O 1
ATOM 664 N N . ALA A 1 83 ? -4.670 -3.660 9.129 1.00 97.69 83 ALA A N 1
ATOM 665 C CA . ALA A 1 83 ? -4.449 -5.087 8.997 1.00 97.69 83 ALA A CA 1
ATOM 666 C C . ALA A 1 83 ? -4.347 -5.465 7.517 1.00 97.69 83 ALA A C 1
ATOM 668 O O . ALA A 1 83 ? -5.188 -5.028 6.735 1.00 97.69 83 ALA A O 1
ATOM 669 N N . THR A 1 84 ? -3.349 -6.255 7.131 1.00 96.88 84 THR A N 1
ATOM 670 C CA . THR A 1 84 ? -3.256 -6.813 5.775 1.00 96.88 84 THR A CA 1
ATOM 671 C C . THR A 1 84 ? -3.949 -8.171 5.696 1.00 96.88 84 THR A C 1
ATOM 673 O O . THR A 1 84 ? -4.011 -8.904 6.683 1.00 96.88 84 THR A O 1
ATOM 676 N N . ASP A 1 85 ? -4.404 -8.539 4.504 1.00 95.31 85 ASP A N 1
ATOM 677 C CA . ASP A 1 85 ? -4.907 -9.881 4.151 1.00 95.31 85 ASP A CA 1
ATOM 678 C C . ASP A 1 85 ? -3.940 -11.044 4.447 1.00 95.31 85 ASP A C 1
ATOM 680 O O . ASP A 1 85 ? -4.366 -12.182 4.588 1.00 95.31 85 ASP A O 1
ATOM 684 N N . ASN A 1 86 ? -2.640 -10.785 4.607 1.00 92.81 86 ASN A N 1
ATOM 685 C CA . ASN A 1 86 ? -1.660 -11.785 5.049 1.00 92.81 86 ASN A CA 1
ATOM 686 C C . ASN A 1 86 ? -1.272 -11.668 6.537 1.00 92.81 86 ASN A C 1
ATOM 688 O O . ASN A 1 86 ? -0.255 -12.223 6.956 1.00 92.81 86 ASN A O 1
ATOM 692 N N . GLY A 1 87 ? -2.061 -10.943 7.335 1.00 93.38 87 GLY A N 1
ATOM 693 C CA . GLY A 1 87 ? -1.997 -10.972 8.797 1.00 93.38 87 GLY A CA 1
ATOM 694 C C . GLY A 1 87 ? -1.047 -9.975 9.465 1.00 93.38 87 GLY A C 1
ATOM 695 O O . GLY A 1 87 ? -0.887 -10.027 10.687 1.00 93.38 87 GLY A O 1
ATOM 696 N N . TYR A 1 88 ? -0.428 -9.040 8.734 1.00 94.31 88 TYR A N 1
ATOM 697 C CA . TYR A 1 88 ? 0.303 -7.946 9.382 1.00 94.31 88 TYR A CA 1
ATOM 698 C C . TYR A 1 88 ? -0.665 -6.968 10.034 1.00 94.31 88 TYR A C 1
ATOM 700 O O . TYR A 1 88 ? -1.712 -6.660 9.481 1.00 94.31 88 TYR A O 1
ATOM 708 N N . LEU A 1 89 ? -0.277 -6.424 11.188 1.00 95.56 89 LEU A N 1
ATOM 709 C CA . LEU A 1 89 ? -1.032 -5.403 11.907 1.00 95.56 89 LEU A CA 1
ATOM 710 C C . LEU A 1 89 ? -0.088 -4.282 12.350 1.00 95.56 89 LEU A C 1
ATOM 712 O O . LEU A 1 89 ? 0.862 -4.529 13.091 1.00 95.56 89 LEU A O 1
ATOM 716 N N . PHE A 1 90 ? -0.356 -3.047 11.933 1.00 95.88 90 PHE A N 1
ATOM 717 C CA . PHE A 1 90 ? 0.504 -1.892 12.218 1.00 95.88 90 PHE A CA 1
ATOM 718 C C . PHE A 1 90 ? -0.305 -0.610 12.410 1.00 95.88 90 PHE A C 1
ATOM 720 O O . PHE A 1 90 ? -1.482 -0.548 12.051 1.00 95.88 90 PHE A O 1
ATOM 727 N N . LYS A 1 91 ? 0.300 0.431 12.998 1.00 97.12 91 LYS A N 1
ATOM 728 C CA . LYS A 1 91 ? -0.377 1.722 13.145 1.00 97.12 91 LYS A CA 1
ATOM 729 C C . LYS A 1 91 ? -0.254 2.509 11.854 1.00 97.12 91 LYS A C 1
ATOM 731 O O . LYS A 1 91 ? 0.838 2.698 11.310 1.00 97.12 91 LYS A O 1
ATOM 736 N N . ALA A 1 92 ? -1.380 3.032 11.401 1.00 97.31 92 ALA A N 1
ATOM 737 C CA . ALA A 1 92 ? -1.468 3.813 10.187 1.00 97.31 92 ALA A CA 1
ATOM 738 C C . ALA A 1 92 ? -2.252 5.107 10.402 1.00 97.31 92 ALA A C 1
ATOM 740 O O . ALA A 1 92 ? -2.946 5.312 11.400 1.00 97.31 92 ALA A O 1
ATOM 741 N N . CYS A 1 93 ? -2.091 6.019 9.455 1.00 96.88 93 CYS A N 1
ATOM 742 C CA . CYS A 1 93 ? -2.862 7.242 9.373 1.00 96.88 93 CYS A CA 1
ATOM 743 C C . CYS A 1 93 ? -2.920 7.747 7.934 1.00 96.88 93 CYS A C 1
ATOM 745 O O . CYS A 1 93 ? -2.059 7.425 7.111 1.00 96.88 93 CYS A O 1
ATOM 747 N N . PHE A 1 94 ? -3.889 8.617 7.663 1.00 95.44 94 PHE A N 1
ATOM 748 C CA . PHE A 1 94 ? -3.888 9.414 6.447 1.00 95.44 94 PHE A CA 1
ATOM 749 C C . PHE A 1 94 ? -3.165 10.742 6.679 1.00 95.44 94 PHE A C 1
ATOM 751 O O . PHE A 1 94 ? -3.406 11.462 7.654 1.00 95.44 94 PHE A O 1
ATOM 758 N N . VAL A 1 95 ? -2.272 11.094 5.756 1.00 93.06 95 VAL A N 1
ATOM 759 C CA . VAL A 1 95 ? -1.494 12.338 5.787 1.00 93.06 95 VAL A CA 1
ATOM 760 C C . VAL A 1 95 ? -1.783 13.153 4.535 1.00 93.06 95 VAL A C 1
ATOM 762 O O . VAL A 1 95 ? -1.886 12.609 3.444 1.00 93.06 95 VAL A O 1
ATOM 765 N N . GLY A 1 96 ? -1.896 14.471 4.686 1.00 89.00 96 GLY A N 1
ATOM 766 C CA . GLY A 1 96 ? -2.185 15.395 3.588 1.00 89.00 96 GLY A CA 1
ATOM 767 C C . GLY A 1 96 ? -3.485 16.166 3.801 1.00 89.00 96 GLY A C 1
ATOM 768 O O . GLY A 1 96 ? -4.232 15.909 4.750 1.00 89.00 96 GLY A O 1
ATOM 769 N N . LYS A 1 97 ? -3.727 17.166 2.948 1.00 80.00 97 LYS A N 1
ATOM 770 C CA . LYS A 1 97 ? -4.931 18.014 2.997 1.00 80.00 97 LYS A CA 1
ATOM 771 C C . LYS A 1 97 ? -5.925 17.610 1.912 1.00 80.00 97 LYS A C 1
ATOM 773 O O . LYS A 1 97 ? -6.905 16.959 2.239 1.00 80.00 97 LYS A O 1
ATOM 778 N N . LYS A 1 98 ? -5.641 17.986 0.657 1.00 78.50 98 LYS A N 1
ATOM 779 C CA . LYS A 1 98 ? -6.474 17.683 -0.520 1.00 78.50 98 LYS A CA 1
ATOM 780 C C . LYS A 1 98 ? -6.264 16.254 -1.014 1.00 78.50 98 LYS A C 1
ATOM 782 O O . LYS A 1 98 ? -7.217 15.520 -1.179 1.00 78.50 98 LYS A O 1
ATOM 787 N N . ILE A 1 99 ? -5.000 15.880 -1.189 1.00 83.06 99 ILE A N 1
ATOM 788 C CA . ILE A 1 99 ? -4.581 14.525 -1.537 1.00 83.06 99 ILE A CA 1
ATOM 789 C C . ILE A 1 99 ? -4.136 13.856 -0.243 1.00 83.06 99 ILE A C 1
ATOM 791 O O . ILE A 1 99 ? -3.261 14.391 0.454 1.00 83.06 99 ILE A O 1
ATOM 795 N N . LYS A 1 100 ? -4.763 12.734 0.106 1.00 90.44 100 LYS A N 1
ATOM 796 C CA . LYS A 1 100 ? -4.405 11.947 1.285 1.00 90.44 100 LYS A CA 1
ATOM 797 C C . LYS A 1 100 ? -3.476 10.819 0.865 1.00 90.44 100 LYS A C 1
ATOM 799 O O . LYS A 1 100 ? -3.621 10.260 -0.210 1.00 90.44 100 LYS A O 1
ATOM 804 N N . LYS A 1 101 ? -2.507 10.495 1.710 1.00 93.12 101 LYS A N 1
ATOM 805 C CA . LYS A 1 101 ? -1.609 9.351 1.538 1.00 93.12 101 LYS A CA 1
ATOM 806 C C . LYS A 1 101 ? -1.715 8.463 2.756 1.00 93.12 101 LYS A C 1
ATOM 808 O O . LYS A 1 101 ? -1.712 8.981 3.878 1.00 93.12 101 LYS A O 1
ATOM 813 N N . LEU A 1 102 ? -1.794 7.158 2.541 1.00 95.12 102 LEU A N 1
ATOM 814 C CA . LEU A 1 102 ? -1.682 6.197 3.626 1.00 95.12 102 LEU A CA 1
ATOM 815 C C . LEU A 1 102 ? -0.225 6.160 4.106 1.00 95.12 102 LEU A C 1
ATOM 817 O O . LEU A 1 102 ? 0.707 6.057 3.313 1.00 95.12 102 LEU A O 1
ATOM 821 N N . SER A 1 103 ? -0.026 6.287 5.413 1.00 94.12 103 SER A N 1
ATOM 822 C CA . SER A 1 103 ? 1.291 6.342 6.044 1.00 94.12 103 SER A CA 1
ATOM 823 C C . SER A 1 103 ? 1.291 5.506 7.315 1.00 94.12 103 SER A C 1
ATOM 825 O O . SER A 1 103 ? 0.278 5.417 8.005 1.00 94.12 103 SER A O 1
ATOM 827 N N . THR A 1 104 ? 2.449 4.960 7.669 1.00 94.25 104 THR A N 1
ATOM 828 C CA . THR A 1 104 ? 2.645 4.130 8.866 1.00 94.25 104 THR A CA 1
ATOM 829 C C . THR A 1 104 ? 3.538 4.835 9.884 1.00 94.25 104 THR A C 1
ATOM 831 O O . THR A 1 104 ? 4.240 5.796 9.542 1.00 94.25 104 THR A O 1
ATOM 834 N N . PHE A 1 105 ? 3.483 4.404 11.147 1.00 90.06 105 PHE A N 1
ATOM 835 C CA . PHE A 1 105 ? 4.307 4.979 12.217 1.00 90.06 105 PHE A CA 1
ATOM 836 C C . PHE A 1 105 ? 5.600 4.194 12.456 1.00 90.06 105 PHE A C 1
ATOM 838 O O . PHE A 1 105 ? 6.631 4.813 12.713 1.00 90.06 105 PHE A O 1
ATOM 845 N N . GLU A 1 106 ? 5.551 2.864 12.376 1.00 87.75 106 GLU A N 1
ATOM 846 C CA . GLU A 1 106 ? 6.654 1.974 12.752 1.00 87.75 106 GLU A CA 1
ATOM 847 C C . GLU A 1 106 ? 7.675 1.782 11.623 1.00 87.75 106 GLU A C 1
ATOM 849 O O . GLU A 1 106 ? 8.837 2.156 11.769 1.00 87.75 106 GLU A O 1
ATOM 854 N N . ASP A 1 107 ? 7.244 1.234 10.483 1.00 89.56 107 ASP A N 1
ATOM 855 C CA . ASP A 1 107 ? 8.090 1.039 9.302 1.00 89.56 107 ASP A CA 1
ATOM 856 C C . ASP A 1 107 ? 7.374 1.555 8.053 1.00 89.56 107 ASP A C 1
ATOM 858 O O . ASP A 1 107 ? 6.335 1.035 7.641 1.00 89.56 107 ASP A O 1
ATOM 862 N N . LYS A 1 108 ? 7.956 2.580 7.425 1.00 88.50 108 LYS A N 1
ATOM 863 C CA . LYS A 1 108 ? 7.432 3.196 6.196 1.00 88.50 108 LYS A CA 1
ATOM 864 C C . LYS A 1 108 ? 7.457 2.249 4.995 1.00 88.50 108 LYS A C 1
ATOM 866 O O . LYS A 1 108 ? 6.784 2.520 4.009 1.00 88.50 108 LYS A O 1
ATOM 871 N N . ARG A 1 109 ? 8.224 1.160 5.069 1.00 93.56 109 ARG A N 1
ATOM 872 C CA . ARG A 1 109 ? 8.368 0.165 4.003 1.00 93.56 109 ARG A CA 1
ATOM 873 C C . ARG A 1 109 ? 7.340 -0.951 4.095 1.00 93.56 109 ARG A C 1
ATOM 875 O O . ARG A 1 109 ? 7.209 -1.679 3.125 1.00 93.56 109 ARG A O 1
ATOM 882 N N . ILE A 1 110 ? 6.605 -1.098 5.203 1.00 95.69 110 ILE A N 1
ATOM 883 C CA . ILE A 1 110 ? 5.749 -2.277 5.428 1.00 95.69 110 ILE A CA 1
ATOM 884 C C . ILE A 1 110 ? 4.703 -2.475 4.322 1.00 95.69 110 ILE A C 1
ATOM 886 O O . ILE A 1 110 ? 4.509 -3.594 3.861 1.00 95.69 110 ILE A O 1
ATOM 890 N N . ILE A 1 111 ? 4.105 -1.387 3.824 1.00 95.81 111 ILE A N 1
ATOM 891 C CA . ILE A 1 111 ? 3.137 -1.428 2.718 1.00 95.81 111 ILE A CA 1
ATOM 892 C C . ILE A 1 111 ? 3.830 -1.840 1.415 1.00 95.81 111 ILE A C 1
ATOM 894 O O . ILE A 1 111 ? 3.353 -2.726 0.713 1.00 95.81 111 ILE A O 1
ATOM 898 N N . GLY A 1 112 ? 4.980 -1.238 1.100 1.00 96.94 112 GLY A N 1
ATOM 899 C CA . GLY A 1 112 ? 5.733 -1.596 -0.101 1.00 96.94 112 GLY A CA 1
ATOM 900 C C . GLY A 1 112 ? 6.268 -3.024 -0.054 1.00 96.94 112 GLY A C 1
ATOM 901 O O . GLY A 1 112 ? 6.223 -3.716 -1.062 1.00 96.94 112 GLY A O 1
ATOM 902 N N . MET A 1 113 ? 6.721 -3.496 1.109 1.00 96.62 113 MET A N 1
ATOM 903 C CA . MET A 1 113 ? 7.137 -4.882 1.328 1.00 96.62 113 MET A CA 1
ATOM 904 C C . MET A 1 113 ? 5.972 -5.845 1.134 1.00 96.62 113 MET A C 1
ATOM 906 O O . MET A 1 113 ? 6.150 -6.861 0.475 1.00 96.62 113 MET A O 1
ATOM 910 N N . TRP A 1 114 ? 4.796 -5.529 1.674 1.00 96.44 114 TRP A N 1
ATOM 911 C CA . TRP A 1 114 ? 3.598 -6.348 1.506 1.00 96.44 114 TRP A CA 1
ATOM 912 C C . TRP A 1 114 ? 3.226 -6.515 0.024 1.00 96.44 114 TRP A C 1
ATOM 914 O O . TRP A 1 114 ? 3.090 -7.645 -0.438 1.00 96.44 114 TRP A O 1
ATOM 924 N N . ILE A 1 115 ? 3.165 -5.420 -0.740 1.00 96.50 115 ILE A N 1
ATOM 925 C CA . ILE A 1 115 ? 2.757 -5.452 -2.155 1.00 96.50 115 ILE A CA 1
ATOM 926 C C . ILE A 1 115 ? 3.861 -6.039 -3.039 1.00 96.50 115 ILE A C 1
ATOM 928 O O . ILE A 1 115 ? 3.638 -6.976 -3.799 1.00 96.50 115 ILE A O 1
ATOM 932 N N . LYS A 1 116 ? 5.083 -5.507 -2.949 1.00 97.56 116 LYS A N 1
ATOM 933 C CA . LYS A 1 116 ? 6.148 -5.858 -3.891 1.00 97.56 116 LYS A CA 1
ATOM 934 C C . LYS A 1 116 ? 6.725 -7.249 -3.656 1.00 97.56 116 LYS A C 1
ATOM 936 O O . LYS A 1 116 ? 7.058 -7.919 -4.626 1.00 97.56 116 LYS A O 1
ATOM 941 N N . ASN A 1 117 ? 6.808 -7.721 -2.406 1.00 96.00 117 ASN A N 1
ATOM 942 C CA . ASN A 1 117 ? 7.205 -9.115 -2.174 1.00 96.00 117 ASN A CA 1
ATOM 943 C C . ASN A 1 117 ? 6.137 -10.089 -2.667 1.00 96.00 117 ASN A C 1
ATOM 945 O O . ASN A 1 117 ? 6.493 -11.190 -3.068 1.00 96.00 117 ASN A O 1
ATOM 949 N N . ARG A 1 118 ? 4.854 -9.699 -2.653 1.00 95.06 118 ARG A N 1
ATOM 950 C CA . ARG A 1 118 ? 3.791 -10.510 -3.247 1.00 95.06 118 ARG A CA 1
ATOM 951 C C . ARG A 1 118 ? 3.993 -10.641 -4.751 1.00 95.06 118 ARG A C 1
ATOM 953 O O . ARG A 1 118 ? 4.071 -11.759 -5.235 1.00 95.06 118 ARG A O 1
ATOM 960 N N . LEU A 1 119 ? 4.165 -9.528 -5.460 1.00 96.44 119 LEU A N 1
ATOM 961 C CA . LEU A 1 119 ? 4.435 -9.542 -6.902 1.00 96.44 119 LEU A CA 1
ATOM 962 C C . LEU A 1 119 ? 5.725 -10.311 -7.250 1.00 96.44 119 LEU A C 1
ATOM 964 O O . LEU A 1 119 ? 5.734 -11.094 -8.192 1.00 96.44 119 LEU A O 1
ATOM 968 N N . PHE A 1 120 ? 6.790 -10.156 -6.456 1.00 96.19 120 PHE A N 1
ATOM 969 C CA . PHE A 1 120 ? 8.017 -10.951 -6.601 1.00 96.19 120 PHE A CA 1
ATOM 970 C C . PHE A 1 120 ? 7.778 -12.453 -6.390 1.00 96.19 120 PHE A C 1
ATOM 972 O O . PHE A 1 120 ? 8.302 -13.264 -7.142 1.00 96.19 120 PHE A O 1
ATOM 979 N N . ALA A 1 121 ? 6.999 -12.839 -5.374 1.00 94.19 121 ALA A N 1
ATOM 980 C CA . ALA A 1 121 ? 6.691 -14.244 -5.096 1.00 94.19 121 ALA A CA 1
ATOM 981 C C . ALA A 1 121 ? 5.865 -14.902 -6.212 1.00 94.19 121 ALA A C 1
ATOM 983 O O . ALA A 1 121 ? 5.925 -16.116 -6.371 1.00 94.19 121 ALA A O 1
ATOM 984 N N . TRP A 1 122 ? 5.133 -14.096 -6.980 1.00 93.50 122 TRP A N 1
ATOM 985 C CA . TRP A 1 122 ? 4.459 -14.505 -8.208 1.00 93.50 122 TRP A CA 1
ATOM 986 C C . TRP A 1 122 ? 5.364 -14.466 -9.440 1.00 93.50 122 TRP A C 1
ATOM 988 O O . TRP A 1 122 ? 4.869 -14.685 -10.529 1.00 93.50 122 TRP A O 1
ATOM 998 N N . GLU A 1 123 ? 6.661 -14.179 -9.298 1.00 94.38 123 GLU A N 1
ATOM 999 C CA . GLU A 1 123 ? 7.621 -14.040 -10.405 1.00 94.38 123 GLU A CA 1
ATOM 1000 C C . GLU A 1 123 ? 7.260 -12.923 -11.406 1.00 94.38 123 GLU A C 1
ATOM 1002 O O . GLU A 1 123 ? 7.758 -12.890 -12.528 1.00 94.38 123 GLU A O 1
ATOM 1007 N N . ALA A 1 124 ? 6.422 -11.963 -10.996 1.00 93.31 124 ALA A N 1
ATOM 1008 C CA . ALA A 1 124 ? 5.973 -10.864 -11.851 1.00 93.31 124 ALA A CA 1
ATOM 1009 C C . ALA A 1 124 ? 7.012 -9.733 -11.993 1.00 93.31 124 ALA A C 1
ATOM 1011 O O . ALA A 1 124 ? 6.864 -8.858 -12.844 1.00 93.31 124 ALA A O 1
ATOM 1012 N N . LEU A 1 125 ? 8.032 -9.699 -11.127 1.00 93.31 125 LEU A N 1
ATOM 1013 C CA . LEU A 1 125 ? 9.069 -8.664 -11.097 1.00 93.31 125 LEU A CA 1
ATOM 1014 C C . LEU A 1 125 ? 10.343 -9.141 -10.393 1.00 93.31 125 LEU A C 1
ATOM 1016 O O . LEU A 1 125 ? 10.303 -10.093 -9.614 1.00 93.31 125 LEU A O 1
ATOM 1020 N N . ASP A 1 126 ? 11.449 -8.422 -10.600 1.00 95.88 126 ASP A N 1
ATOM 1021 C CA . ASP A 1 126 ? 12.697 -8.638 -9.863 1.00 95.88 126 ASP A CA 1
ATOM 1022 C C . ASP A 1 126 ? 12.699 -7.872 -8.530 1.00 95.88 126 ASP A C 1
ATOM 1024 O O . ASP A 1 126 ? 12.229 -6.734 -8.423 1.00 95.88 126 ASP A O 1
ATOM 1028 N N . LYS A 1 127 ? 13.282 -8.485 -7.496 1.00 96.75 127 LYS A N 1
ATOM 1029 C CA . LYS A 1 127 ? 13.389 -7.902 -6.154 1.00 96.75 127 LYS A CA 1
ATOM 1030 C C . LYS A 1 127 ? 14.703 -7.153 -5.959 1.00 96.75 127 LYS A C 1
ATOM 1032 O O . LYS A 1 127 ? 15.777 -7.672 -6.251 1.00 96.75 127 LYS A O 1
ATOM 1037 N N . PHE A 1 128 ? 14.609 -5.985 -5.325 1.00 97.69 128 PHE A N 1
ATOM 1038 C CA . PHE A 1 128 ? 15.755 -5.172 -4.919 1.00 97.69 128 PHE A CA 1
ATOM 1039 C C . PHE A 1 128 ? 15.556 -4.616 -3.508 1.00 97.69 128 PHE A C 1
ATOM 1041 O O . PHE A 1 128 ? 14.427 -4.419 -3.058 1.00 97.69 128 PHE A O 1
ATOM 1048 N N . ASP A 1 129 ? 16.649 -4.310 -2.815 1.00 96.81 129 ASP A N 1
ATOM 1049 C CA . ASP A 1 129 ? 16.580 -3.568 -1.552 1.00 96.81 129 ASP A CA 1
ATOM 1050 C C . ASP A 1 129 ? 16.571 -2.056 -1.816 1.00 96.81 129 ASP A C 1
ATOM 1052 O O . ASP A 1 129 ? 15.796 -1.302 -1.209 1.00 96.81 129 ASP A O 1
ATOM 1056 N N . PHE A 1 130 ? 17.377 -1.615 -2.785 1.00 97.75 130 PHE A N 1
ATOM 1057 C CA . PHE A 1 130 ? 17.566 -0.210 -3.137 1.00 97.75 130 PHE A CA 1
ATOM 1058 C C . PHE A 1 130 ? 17.441 0.020 -4.643 1.00 97.75 130 PHE A C 1
ATOM 1060 O O . PHE A 1 130 ? 17.825 -0.817 -5.456 1.00 97.75 130 PHE A O 1
ATOM 1067 N N . VAL A 1 131 ? 16.940 1.195 -5.027 1.00 96.50 131 VAL A N 1
ATOM 1068 C CA . VAL A 1 131 ? 16.676 1.540 -6.435 1.00 96.50 131 VAL A CA 1
ATOM 1069 C C . VAL A 1 131 ? 17.950 1.545 -7.288 1.00 96.50 131 VAL A C 1
ATOM 1071 O O . VAL A 1 131 ? 17.910 1.179 -8.457 1.00 96.50 131 VAL A O 1
ATOM 1074 N N . ASN A 1 132 ? 19.101 1.908 -6.719 1.00 96.06 132 ASN A N 1
ATOM 1075 C CA . ASN A 1 132 ? 20.384 1.923 -7.435 1.00 96.06 132 ASN A CA 1
ATOM 1076 C C . ASN A 1 132 ? 20.885 0.527 -7.864 1.00 96.06 132 ASN A C 1
ATOM 1078 O O . ASN A 1 132 ? 21.754 0.434 -8.736 1.00 96.06 132 ASN A O 1
ATOM 1082 N N . GLN A 1 133 ? 20.352 -0.547 -7.274 1.00 97.50 133 GLN A N 1
ATOM 1083 C CA . GLN A 1 133 ? 20.647 -1.927 -7.660 1.00 97.50 133 GLN A CA 1
ATOM 1084 C C . GLN A 1 133 ? 19.928 -2.307 -8.963 1.00 97.50 133 GLN A C 1
ATOM 1086 O O . GLN A 1 133 ? 20.439 -3.115 -9.741 1.00 97.50 133 GLN A O 1
ATOM 1091 N N . ASP A 1 134 ? 18.789 -1.673 -9.245 1.00 96.44 134 ASP A N 1
ATOM 1092 C CA . ASP A 1 134 ? 17.952 -1.951 -10.406 1.00 96.44 134 ASP A CA 1
ATOM 1093 C C . ASP A 1 134 ? 18.416 -1.185 -11.655 1.00 96.44 134 ASP A C 1
ATOM 1095 O O . ASP A 1 134 ? 17.767 -0.272 -12.170 1.00 96.44 134 ASP A O 1
ATOM 1099 N N . LYS A 1 135 ? 19.586 -1.569 -12.173 1.00 93.69 135 LYS A N 1
ATOM 1100 C CA . LYS A 1 135 ? 20.198 -0.921 -13.349 1.00 93.69 135 LYS A CA 1
ATOM 1101 C C . LYS A 1 135 ? 19.421 -1.142 -14.648 1.00 93.69 135 LYS A C 1
ATOM 1103 O O . LYS A 1 135 ? 19.664 -0.438 -15.625 1.00 93.69 135 LYS A O 1
ATOM 1108 N N . ARG A 1 136 ? 18.550 -2.153 -14.679 1.00 93.12 136 ARG A N 1
ATOM 1109 C CA . ARG A 1 136 ? 17.779 -2.565 -15.861 1.00 93.12 136 ARG A CA 1
ATOM 1110 C C . ARG A 1 136 ? 16.296 -2.226 -15.758 1.00 93.12 136 ARG A C 1
ATOM 1112 O O . ARG A 1 136 ? 15.583 -2.463 -16.724 1.00 93.12 136 ARG A O 1
ATOM 1119 N N . ARG A 1 137 ? 15.863 -1.615 -14.649 1.00 94.12 137 ARG A N 1
ATOM 1120 C CA . ARG A 1 137 ? 14.474 -1.214 -14.390 1.00 94.12 137 ARG A CA 1
ATOM 1121 C C . ARG A 1 137 ? 13.505 -2.404 -14.302 1.00 94.12 137 ARG A C 1
ATOM 1123 O O . ARG A 1 137 ? 12.326 -2.253 -14.601 1.00 94.12 137 ARG A O 1
ATOM 1130 N N . MET A 1 138 ? 14.006 -3.566 -13.881 1.00 95.38 138 MET A N 1
ATOM 1131 C CA . MET A 1 138 ? 13.252 -4.822 -13.761 1.00 95.38 138 MET A CA 1
ATOM 1132 C C . MET A 1 138 ? 12.378 -4.878 -12.501 1.00 95.38 138 MET A C 1
ATOM 1134 O O . MET A 1 138 ? 11.505 -5.732 -12.387 1.00 95.38 138 MET A O 1
ATOM 1138 N N . GLY A 1 139 ? 12.606 -3.976 -11.544 1.00 96.75 139 GLY A N 1
ATOM 1139 C CA . GLY A 1 139 ? 11.795 -3.844 -10.336 1.00 96.75 139 GLY A CA 1
ATOM 1140 C C . GLY A 1 139 ? 10.669 -2.812 -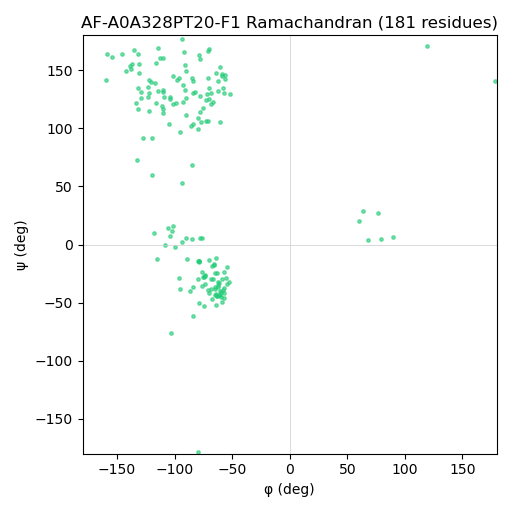10.463 1.00 96.75 139 GLY A C 1
ATOM 1141 O O . GLY A 1 139 ? 9.987 -2.539 -9.469 1.00 96.75 139 GLY A O 1
ATOM 1142 N N . ILE A 1 140 ? 10.499 -2.183 -11.634 1.00 97.56 140 ILE A N 1
ATOM 1143 C CA . ILE A 1 140 ? 9.357 -1.304 -11.908 1.00 97.56 140 ILE A CA 1
ATOM 1144 C C . ILE A 1 140 ? 8.123 -2.186 -12.078 1.00 97.56 140 ILE A C 1
ATOM 1146 O O . ILE A 1 140 ? 8.101 -3.069 -12.927 1.00 97.56 140 ILE A O 1
ATOM 1150 N N . VAL A 1 141 ? 7.081 -1.922 -11.293 1.00 98.19 141 VAL A N 1
ATOM 1151 C CA . VAL A 1 141 ? 5.789 -2.594 -11.455 1.00 98.19 141 VAL A CA 1
ATOM 1152 C C . VAL A 1 141 ? 5.146 -2.086 -12.741 1.00 98.19 141 VAL A C 1
ATOM 1154 O O . VAL A 1 141 ? 4.984 -0.871 -12.882 1.00 98.19 141 VAL A O 1
ATOM 1157 N N . THR A 1 142 ? 4.784 -2.990 -13.650 1.00 97.94 142 THR A N 1
ATOM 1158 C CA . THR A 1 142 ? 4.129 -2.683 -14.930 1.00 97.94 142 THR A CA 1
ATOM 1159 C C . THR A 1 142 ? 2.708 -3.234 -14.986 1.00 97.94 142 THR A C 1
ATOM 1161 O O . THR A 1 142 ? 2.321 -4.034 -14.134 1.00 97.94 142 THR A O 1
ATOM 1164 N N . LYS A 1 143 ? 1.926 -2.829 -15.994 1.00 97.75 143 LYS A N 1
ATOM 1165 C CA . LYS A 1 143 ? 0.589 -3.392 -16.245 1.00 97.75 143 LYS A CA 1
ATOM 1166 C C . LYS A 1 143 ? 0.651 -4.902 -16.436 1.00 97.75 143 LYS A C 1
ATOM 1168 O O . LYS A 1 143 ? -0.072 -5.622 -15.776 1.00 97.75 143 LYS A O 1
ATOM 1173 N N . GLU A 1 144 ? 1.600 -5.373 -17.234 1.00 97.12 144 GLU A N 1
ATOM 1174 C CA . GLU A 1 144 ? 1.807 -6.790 -17.521 1.00 97.12 144 GLU A CA 1
ATOM 1175 C C . GLU A 1 144 ? 2.155 -7.585 -16.255 1.00 97.12 144 GLU A C 1
ATOM 1177 O O . GLU A 1 144 ? 1.718 -8.720 -16.106 1.00 97.12 144 GLU A O 1
ATOM 1182 N N . ALA A 1 145 ? 2.894 -6.987 -15.312 1.00 97.00 145 ALA A N 1
ATOM 1183 C CA . ALA A 1 145 ? 3.169 -7.611 -14.020 1.00 97.00 145 ALA A CA 1
ATOM 1184 C C . ALA A 1 145 ? 1.905 -7.720 -13.147 1.00 97.00 145 ALA A C 1
ATOM 1186 O O . ALA A 1 145 ? 1.728 -8.718 -12.452 1.00 97.00 145 ALA A O 1
ATOM 1187 N N . LEU A 1 146 ? 1.027 -6.709 -13.176 1.00 97.00 146 LEU A N 1
ATOM 1188 C CA . LEU A 1 146 ? -0.258 -6.739 -12.466 1.00 97.00 146 LEU A CA 1
ATOM 1189 C C . LEU A 1 146 ? -1.251 -7.709 -13.117 1.00 97.00 146 LEU A C 1
ATOM 1191 O O . LEU A 1 146 ? -1.926 -8.445 -12.404 1.00 97.00 146 LEU A O 1
ATOM 1195 N N . ASP A 1 147 ? -1.288 -7.764 -14.448 1.00 95.50 147 ASP A N 1
ATOM 1196 C CA . ASP A 1 147 ? -2.108 -8.705 -15.216 1.00 95.50 147 ASP A CA 1
ATOM 1197 C C . ASP A 1 147 ? -1.656 -10.148 -14.969 1.00 95.50 147 ASP A C 1
ATOM 1199 O O . ASP A 1 147 ? -2.484 -11.024 -14.731 1.00 95.50 147 ASP A O 1
ATOM 1203 N N . TYR A 1 148 ? -0.340 -10.396 -14.955 1.00 95.00 148 TYR A N 1
ATOM 1204 C CA . TYR A 1 148 ? 0.226 -11.704 -14.616 1.00 95.00 148 TYR A CA 1
ATOM 1205 C C . TYR A 1 148 ? -0.051 -12.091 -13.159 1.00 95.00 148 TYR A C 1
ATOM 1207 O O . TYR A 1 148 ? -0.339 -13.248 -12.862 1.00 95.00 148 TYR A O 1
ATOM 1215 N N . TYR A 1 149 ? -0.024 -11.114 -12.251 1.00 95.19 149 TYR A N 1
ATOM 1216 C CA . TYR A 1 149 ? -0.498 -11.291 -10.884 1.00 95.19 149 TYR A CA 1
ATOM 1217 C C . TYR A 1 149 ? -2.028 -11.431 -10.792 1.00 95.19 149 TYR A C 1
ATOM 1219 O O . TYR A 1 149 ? -2.511 -11.823 -9.744 1.00 95.19 149 TYR A O 1
ATOM 1227 N N . GLY A 1 150 ? -2.823 -11.135 -11.818 1.00 94.44 150 GLY A N 1
ATOM 1228 C CA . GLY A 1 150 ? -4.280 -11.288 -11.758 1.00 94.44 150 GLY A CA 1
ATOM 1229 C C . GLY A 1 150 ? -5.010 -10.188 -10.981 1.00 94.44 150 GLY A C 1
ATOM 1230 O O . GLY A 1 150 ? -6.070 -10.440 -10.412 1.00 94.44 150 GLY A O 1
ATOM 1231 N N . GLY A 1 151 ? -4.460 -8.972 -10.911 1.00 93.69 151 GLY A N 1
ATOM 1232 C CA . GLY A 1 151 ? -5.170 -7.850 -10.299 1.00 93.69 151 GLY A CA 1
ATOM 1233 C C . GLY A 1 151 ? -4.382 -6.544 -10.256 1.00 93.69 151 GLY A C 1
ATOM 1234 O O . GLY A 1 151 ? -3.194 -6.514 -9.938 1.00 93.69 151 GLY A O 1
ATOM 1235 N N . ASP A 1 152 ? -5.075 -5.433 -10.503 1.00 96.00 152 ASP A N 1
ATOM 1236 C CA . ASP A 1 152 ? -4.503 -4.083 -10.521 1.00 96.00 152 ASP A CA 1
ATOM 1237 C C . ASP A 1 152 ? -5.098 -3.154 -9.455 1.00 96.00 152 ASP A C 1
ATOM 1239 O O . ASP A 1 152 ? -4.863 -1.949 -9.475 1.00 96.00 152 ASP A O 1
ATOM 1243 N N . THR A 1 153 ? -5.888 -3.682 -8.522 1.00 96.62 153 THR A N 1
ATOM 1244 C CA . THR A 1 153 ? -6.679 -2.859 -7.608 1.00 96.62 153 THR A CA 1
ATOM 1245 C C . THR A 1 153 ? -6.469 -3.280 -6.160 1.00 96.62 153 THR A C 1
ATOM 1247 O O . THR A 1 153 ? -6.654 -4.437 -5.789 1.00 96.62 153 THR A O 1
ATOM 1250 N N . ILE A 1 154 ? -6.107 -2.314 -5.314 1.00 97.19 154 ILE A N 1
ATOM 1251 C CA . ILE A 1 154 ? -6.032 -2.483 -3.860 1.00 97.19 154 ILE A CA 1
ATOM 1252 C C . ILE A 1 154 ? -7.312 -1.953 -3.231 1.00 97.19 154 ILE A C 1
ATOM 1254 O O . ILE A 1 154 ? -7.823 -0.898 -3.608 1.00 97.19 154 ILE A O 1
ATOM 1258 N N . PHE A 1 155 ? -7.791 -2.641 -2.205 1.00 97.19 155 PHE A N 1
ATOM 1259 C CA . PHE A 1 155 ? -8.964 -2.228 -1.457 1.00 97.19 155 PHE A CA 1
ATOM 1260 C C . PHE A 1 155 ? -8.592 -1.933 -0.012 1.00 97.19 155 PHE A C 1
ATOM 1262 O O . PHE A 1 155 ? -7.825 -2.663 0.616 1.00 97.19 155 PHE A O 1
ATOM 1269 N N . ILE A 1 156 ? -9.162 -0.862 0.534 1.00 97.50 156 ILE A N 1
ATOM 1270 C CA . ILE A 1 156 ? -9.068 -0.538 1.953 1.00 97.50 156 ILE A CA 1
ATOM 1271 C C . ILE A 1 156 ? -10.482 -0.451 2.521 1.00 97.50 156 ILE A C 1
ATOM 1273 O O . ILE A 1 156 ? -11.255 0.438 2.171 1.00 97.50 156 ILE A O 1
ATOM 1277 N N . LYS A 1 157 ? -10.808 -1.358 3.435 1.00 97.38 157 LYS A N 1
ATOM 1278 C CA . LYS A 1 157 ? -12.084 -1.430 4.141 1.00 97.38 157 LYS A CA 1
ATOM 1279 C C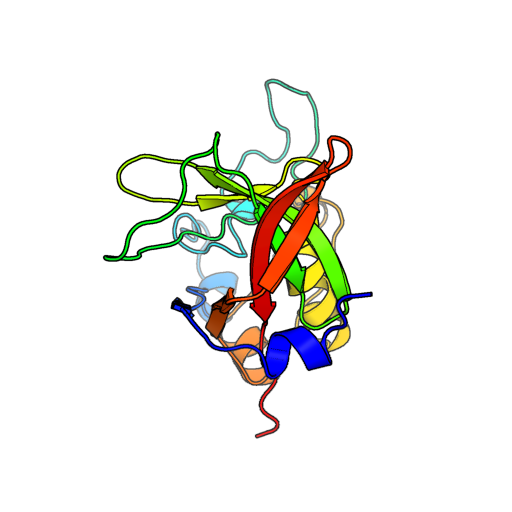 . LYS A 1 157 ? -11.948 -0.849 5.546 1.00 97.38 157 LYS A C 1
ATOM 1281 O O . LYS A 1 157 ? -11.194 -1.369 6.369 1.00 97.38 157 LYS A O 1
ATOM 1286 N N . LYS A 1 158 ? -12.723 0.188 5.864 1.00 97.69 158 LYS A N 1
ATOM 1287 C CA . LYS A 1 158 ? -12.988 0.570 7.255 1.00 97.69 158 LYS A CA 1
ATOM 1288 C C . LYS A 1 158 ? -13.981 -0.431 7.836 1.00 97.69 158 LYS A C 1
ATOM 1290 O O . LYS A 1 158 ? -15.112 -0.518 7.358 1.00 97.69 158 LYS A O 1
ATOM 1295 N N . THR A 1 159 ? -13.569 -1.175 8.856 1.00 98.31 159 THR A N 1
ATOM 1296 C CA . THR A 1 159 ? -14.431 -2.183 9.487 1.00 98.31 159 THR A CA 1
ATOM 1297 C C . THR A 1 159 ? -15.211 -1.603 10.665 1.00 98.31 159 THR A C 1
ATOM 1299 O O . THR A 1 159 ? -14.859 -0.547 11.194 1.00 98.31 159 THR A O 1
ATOM 1302 N N . ASN A 1 160 ? -16.231 -2.325 11.131 1.00 98.06 160 ASN A N 1
ATOM 1303 C CA . ASN A 1 160 ? -16.883 -2.057 12.417 1.00 98.06 160 ASN A CA 1
ATOM 1304 C C . ASN A 1 160 ? -16.093 -2.577 13.642 1.00 98.06 160 ASN A C 1
ATOM 1306 O O . ASN A 1 160 ? -16.579 -2.509 14.773 1.00 98.06 160 ASN A O 1
ATOM 1310 N N . LYS A 1 161 ? -14.877 -3.109 13.448 1.00 98.19 161 LYS A N 1
ATOM 1311 C CA . LYS A 1 161 ? -14.041 -3.670 14.516 1.00 98.19 161 LYS A CA 1
ATOM 1312 C C . LYS A 1 161 ? -13.130 -2.608 15.125 1.00 98.19 161 LYS A C 1
ATOM 1314 O O . LYS A 1 161 ? -12.636 -1.701 14.455 1.00 98.19 161 LYS A O 1
ATOM 1319 N N . THR A 1 162 ? -12.836 -2.782 16.412 1.00 97.69 162 THR A N 1
ATOM 1320 C CA . THR A 1 162 ? -11.871 -1.953 17.142 1.00 97.69 162 THR A CA 1
ATOM 1321 C C . THR A 1 162 ? -10.871 -2.811 17.913 1.00 97.69 162 THR A C 1
ATOM 1323 O O . THR A 1 162 ? -11.146 -3.956 18.277 1.00 97.69 162 THR A O 1
ATOM 1326 N N . LYS A 1 163 ? -9.691 -2.248 18.182 1.00 97.06 163 LYS A N 1
ATOM 1327 C CA . LYS A 1 163 ? -8.650 -2.847 19.024 1.00 97.06 163 LYS A CA 1
ATOM 1328 C C . LYS A 1 163 ? -8.158 -1.818 20.038 1.00 97.06 163 LYS A C 1
ATOM 1330 O O . LYS A 1 163 ? -7.907 -0.669 19.683 1.00 97.06 163 LYS A O 1
ATOM 1335 N N . LYS A 1 164 ? -8.011 -2.226 21.303 1.00 97.19 164 LYS A N 1
ATOM 1336 C CA . LYS A 1 164 ? -7.427 -1.369 22.343 1.00 97.19 164 LYS A CA 1
ATOM 1337 C C . LYS A 1 164 ? -5.928 -1.183 22.109 1.00 97.19 164 LYS A C 1
ATOM 1339 O O . LYS A 1 164 ? -5.222 -2.157 21.851 1.00 97.19 164 LYS A O 1
ATOM 1344 N N . ASP A 1 165 ? -5.463 0.055 22.218 1.00 95.19 165 ASP A N 1
ATOM 1345 C CA . ASP A 1 165 ? -4.041 0.382 22.231 1.00 95.19 165 ASP A CA 1
ATOM 1346 C C . ASP A 1 165 ? -3.400 0.126 23.607 1.00 95.19 165 ASP A C 1
ATOM 1348 O O . ASP A 1 165 ? -4.054 -0.322 24.551 1.00 95.19 165 ASP A O 1
ATOM 1352 N N . ASN A 1 166 ? -2.102 0.418 23.730 1.00 93.88 166 ASN A N 1
ATOM 1353 C CA . ASN A 1 166 ? -1.339 0.198 24.966 1.00 93.88 166 ASN A CA 1
ATOM 1354 C C . ASN A 1 166 ? -1.824 1.058 26.151 1.00 93.88 166 ASN A C 1
ATOM 1356 O O . ASN A 1 166 ? -1.411 0.817 27.281 1.00 93.88 166 ASN A O 1
ATOM 1360 N N . HIS A 1 167 ? -2.685 2.050 25.908 1.00 95.19 167 HIS A N 1
ATOM 1361 C CA . HIS A 1 167 ? -3.321 2.884 26.928 1.00 95.19 167 HIS A CA 1
ATOM 1362 C C . HIS A 1 167 ? -4.790 2.496 27.158 1.00 95.19 167 HIS A C 1
ATOM 1364 O O . HIS A 1 167 ? -5.509 3.187 27.876 1.00 95.19 167 HIS A O 1
ATOM 1370 N N . GLY A 1 168 ? -5.258 1.402 26.548 1.00 96.12 168 GLY A N 1
ATOM 1371 C CA . GLY A 1 168 ? -6.634 0.927 26.656 1.00 96.12 168 GLY A CA 1
ATOM 1372 C C . GLY A 1 168 ? -7.639 1.680 25.780 1.00 96.12 168 GLY A C 1
ATOM 1373 O O . GLY A 1 168 ? -8.833 1.384 25.866 1.00 96.12 168 GLY A O 1
ATOM 1374 N N . ILE A 1 169 ? -7.191 2.613 24.931 1.00 96.69 169 ILE A N 1
ATOM 1375 C CA . ILE A 1 169 ? -8.063 3.398 24.050 1.00 96.69 169 ILE A CA 1
ATOM 1376 C C . ILE A 1 169 ? -8.451 2.534 22.851 1.00 96.69 169 ILE A C 1
ATOM 1378 O O . ILE A 1 169 ? -7.583 1.974 22.182 1.00 96.69 169 ILE A O 1
ATOM 1382 N N . ALA A 1 170 ? -9.749 2.429 22.568 1.00 97.25 170 ALA A N 1
ATOM 1383 C CA . ALA A 1 170 ? -10.237 1.737 21.382 1.00 97.25 170 ALA A CA 1
ATOM 1384 C C . ALA A 1 170 ? -9.854 2.512 20.113 1.00 97.25 170 ALA A C 1
ATOM 1386 O O . ALA A 1 170 ? -10.069 3.720 20.015 1.00 97.25 170 ALA A O 1
ATOM 1387 N N . ARG A 1 171 ? -9.275 1.805 19.145 1.00 97.81 171 ARG A N 1
ATOM 1388 C CA . ARG A 1 171 ? -8.881 2.331 17.838 1.00 97.81 171 ARG A CA 1
ATOM 1389 C C . ARG A 1 171 ? -9.570 1.530 16.753 1.00 97.81 171 ARG A C 1
ATOM 1391 O O . ARG A 1 171 ? -9.654 0.306 16.876 1.00 97.81 171 ARG A O 1
ATOM 1398 N N . ASP A 1 172 ? -10.003 2.211 15.702 1.00 98.06 172 ASP A N 1
ATOM 1399 C CA . ASP A 1 172 ? 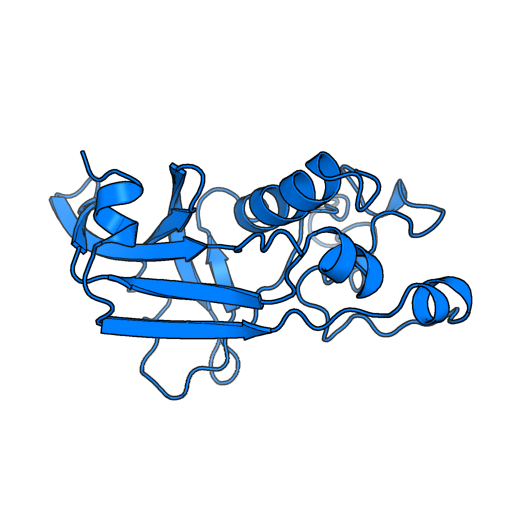-10.548 1.565 14.511 1.00 98.06 172 ASP A CA 1
ATOM 1400 C C . ASP A 1 172 ? -9.540 0.567 13.936 1.00 98.06 172 ASP A C 1
ATOM 1402 O O . ASP A 1 172 ? -8.322 0.791 13.977 1.00 98.06 172 ASP A O 1
ATOM 1406 N N . VAL A 1 173 ? -10.063 -0.521 13.374 1.00 98.31 173 VAL A N 1
ATOM 1407 C CA . VAL A 1 173 ? -9.281 -1.454 12.566 1.00 98.31 173 VAL A CA 1
ATOM 1408 C C . VAL A 1 173 ? -9.729 -1.339 11.116 1.00 98.31 173 VAL A C 1
ATOM 1410 O O . VAL A 1 173 ? -10.892 -1.553 10.774 1.00 98.31 173 VAL A O 1
ATOM 1413 N N . TRP A 1 174 ? -8.789 -0.967 10.265 1.00 98.19 174 TRP A N 1
ATOM 1414 C CA . TRP A 1 174 ? -8.941 -0.927 8.822 1.00 98.19 174 TRP A CA 1
ATOM 1415 C C . TRP A 1 17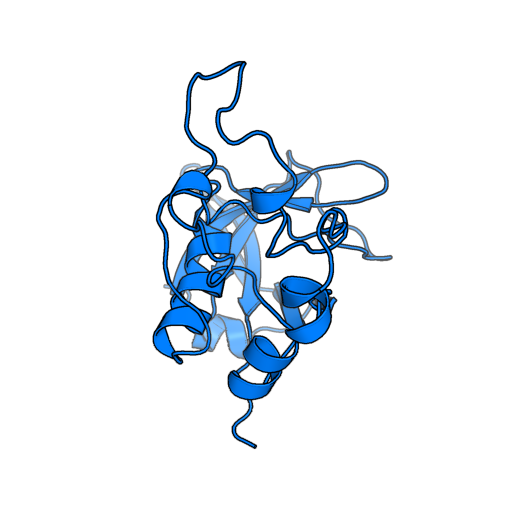4 ? -8.273 -2.167 8.238 1.00 98.19 174 TRP A C 1
ATOM 1417 O O . TRP A 1 174 ? -7.259 -2.631 8.757 1.00 98.19 174 TRP A O 1
ATOM 1427 N N . PHE A 1 175 ? -8.848 -2.699 7.172 1.00 98.31 175 PHE A N 1
ATOM 1428 C CA . PHE A 1 175 ? -8.363 -3.883 6.483 1.00 98.31 175 PHE A CA 1
ATOM 1429 C C . PHE A 1 175 ? -7.939 -3.504 5.066 1.00 98.31 175 PHE A C 1
ATOM 1431 O O . PHE A 1 175 ? -8.745 -2.957 4.317 1.00 98.31 175 PHE A O 1
ATOM 1438 N N . ILE A 1 176 ? -6.682 -3.753 4.713 1.00 97.75 176 ILE A N 1
ATOM 1439 C CA . ILE A 1 176 ? -6.140 -3.544 3.371 1.00 97.75 176 ILE A CA 1
ATOM 1440 C C . ILE A 1 176 ? -5.859 -4.895 2.726 1.00 97.75 176 ILE A C 1
ATOM 1442 O O . ILE A 1 176 ? -5.230 -5.764 3.329 1.00 97.75 176 ILE A O 1
ATOM 1446 N N . TYR A 1 177 ? -6.322 -5.069 1.498 1.00 97.19 177 TYR A N 1
ATOM 1447 C CA . TYR A 1 177 ? -6.163 -6.321 0.777 1.00 97.19 177 TYR A CA 1
ATOM 1448 C C . TYR A 1 177 ? -5.891 -6.063 -0.699 1.00 97.19 177 TYR A C 1
ATOM 1450 O O . TYR A 1 177 ? -6.305 -5.044 -1.263 1.00 97.19 177 TYR A O 1
ATOM 1458 N N . PHE A 1 178 ? -5.138 -6.977 -1.299 1.00 96.62 178 PHE A N 1
ATOM 1459 C CA . PHE A 1 178 ? -4.779 -6.945 -2.710 1.00 96.62 178 PHE A CA 1
ATOM 1460 C C . PHE A 1 178 ? -5.154 -8.307 -3.300 1.00 96.62 178 PHE A C 1
ATOM 1462 O O . PHE A 1 178 ? -4.384 -9.257 -3.147 1.00 96.62 178 PHE A O 1
ATOM 1469 N N . PRO A 1 179 ? -6.375 -8.443 -3.847 1.00 93.62 179 PRO A N 1
ATOM 1470 C CA . PRO A 1 179 ? -6.861 -9.705 -4.382 1.00 93.62 179 PRO A CA 1
ATOM 1471 C C . PRO A 1 179 ? -5.963 -10.237 -5.494 1.00 93.62 179 PRO A C 1
ATOM 1473 O O . PRO A 1 179 ? -5.410 -9.472 -6.278 1.00 93.62 179 PRO A O 1
ATOM 1476 N N . HIS A 1 180 ? -5.869 -11.559 -5.558 1.00 88.38 180 HIS A N 1
ATOM 1477 C CA . HIS A 1 180 ? -5.341 -12.290 -6.698 1.00 88.38 180 HIS A CA 1
ATOM 1478 C C . HIS A 1 180 ? -6.521 -13.015 -7.348 1.00 88.38 180 HIS A C 1
ATOM 1480 O O . HIS A 1 180 ? -7.100 -13.899 -6.711 1.00 88.38 180 HIS A O 1
ATOM 1486 N N . GLU A 1 181 ? -6.897 -12.641 -8.568 1.00 77.81 181 GLU A N 1
ATOM 1487 C CA . GLU A 1 181 ? -7.861 -13.404 -9.359 1.00 77.81 181 GLU A CA 1
ATOM 1488 C C . GLU A 1 181 ? -7.097 -14.385 -10.254 1.00 77.81 181 GLU A C 1
ATOM 1490 O O . GLU A 1 181 ? -6.239 -13.992 -11.043 1.00 77.81 181 GLU A O 1
ATOM 1495 N N . ILE A 1 182 ? -7.390 -15.681 -10.119 1.00 59.50 182 ILE A N 1
ATOM 1496 C CA . ILE A 1 182 ? -6.889 -16.683 -11.063 1.00 59.50 182 ILE A CA 1
ATOM 1497 C C . ILE A 1 182 ? -7.763 -16.565 -12.315 1.00 59.50 182 ILE A C 1
ATOM 1499 O O . ILE A 1 182 ? -8.926 -16.973 -12.278 1.00 59.50 182 ILE A O 1
ATOM 1503 N N . ASN A 1 183 ? -7.216 -15.978 -13.382 1.00 50.00 183 ASN A N 1
ATOM 1504 C CA . ASN A 1 183 ? -7.804 -16.041 -14.726 1.00 50.00 183 ASN A CA 1
ATOM 1505 C C . ASN A 1 183 ? -7.709 -17.453 -15.316 1.00 50.00 183 ASN A C 1
ATOM 1507 O O . ASN A 1 183 ? -6.664 -18.116 -15.110 1.00 50.00 183 ASN A O 1
#

Mean predicted aligned error: 3.65 Å

Sequence (183 aa):
MLTVEDLEEAEALQTIVLPLIVPTVEEVLTSKNLDLSKSDLNACYSKPLINEKTGKEQSWYDVQLTVDSKDYLPSRKEWFYMATDNGYLFKACFVGKKIKKLSTFEDKRIIGMWIKNRLFAWEALDKFDFVNQDKRRMGIVTKEALDYYGGDTIFIKKTNKTKKDNHGIARDVWFIYFPHEIN

InterPro domains:
  IPR048923 Restriction endonuclease, type II, NgoFVII, C-terminal B3-like DNA-binding domain [PF20731] (33-156)

pLDDT: mean 93.81, std 5.89, range [50.0, 98.31]

Foldseek 3Di:
DCFLVNVVPFDFPDKFKAFADFAAPCCLVPDPDRDCVVGQLQVLVVDPQADPVPRDGRFNLQGWRKTDDPDDFDAPVQWFWEAESVGDIFIWGWDDDRITTIAGDPDRSPNSCVPQVLLVVLVLFDDDGGPVVCPPCRSGDHPSSQVSQQHRMKMKGFGPDWDADPVRDTHTYIYIYTDRDDD

Organism: NCBI:txid65123

Nearest PDB structures (foldseek):
  4rd5-assembly2_B  TM=8.011E-01  e=2.229E-09  Neisseria gonorrhoeae FA 1090
  4rct-assembly1_B  TM=7.983E-01  e=3.035E-09  Neisseria gonorrhoeae FA 1090
  1yel-assembly1_A  TM=4.443E-01  e=8.058E-01  Arabidopsis thaliana
  6cqm-assembly2_F  TM=2.493E-01  e=1.167E+00  Saccharomyces cerevisiae S288C
  8ckb-assembly1_A497  TM=1.773E-01  e=5.469E+00  Bacteroides phage crAss001

Secondary structure (DSSP, 8-state):
---HHHHHSS-EEEEEEEE-----HHHHHH-TT---TT-GGGGGGGS-SB-TTT--B-BTT----EE--SS----TTS-EEEEETTS-EEEEEEE-SSSEEEEESS-TTHHHHHHHHHHHHTTSS---SBGGG-TT-TTS--HHHHHHTT--EEEEEEEEEEEE-TTS-EEEEEEEE------